Protein AF-0000000083132978 (afdb_homodimer)

Sequence (318 aa):
MGVKGSGRKRKPTRLKKITGNAGKRKLNHYEPELIEGRAACPHYFKGEAAKAFRFAVDCLENMQIKTAAFQLMLESFAFSYGEWRALSELVDQHGRTFETITQAGDTMYRSRPEVAQRNEAWKQVKASLSELGLTPTAISRLNAQVSNTIESEIDQILDMGVKGSGRKRKPTRLKKITGNAGKRKLNHYEPELIEGRAACPHYFKGEAAKAFRFAVDCLENMQIKTAAFQLMLESFAFSYGEWRALSELVDQHGRTFETITQAGDTMYRSRPEVAQRNEAWKQVKASLSELGLTPTAISRLNAQVSNTIESEIDQILD

Radius of gyration: 30.89 Å; Cα contacts (8 Å, |Δi|>4): 340; chains: 2; bounding box: 57×90×100 Å

Structure (mmCIF, N/CA/C/O backbone):
data_AF-0000000083132978-model_v1
#
loop_
_entity.id
_entity.type
_entity.pdbx_description
1 polymer 'Phage terminase, small subunit, P27 family'
#
loop_
_atom_site.group_PDB
_atom_site.id
_atom_site.type_symbol
_atom_site.label_atom_id
_atom_site.label_alt_id
_atom_site.label_comp_id
_atom_site.label_asym_id
_atom_site.label_entity_id
_atom_site.label_seq_id
_atom_site.pdbx_PDB_ins_code
_atom_site.Cartn_x
_atom_site.Cartn_y
_atom_site.Cartn_z
_atom_site.occupancy
_atom_site.B_iso_or_equiv
_atom_site.auth_seq_id
_atom_site.auth_comp_id
_atom_site.auth_asym_id
_atom_site.auth_atom_id
_atom_site.pdbx_PDB_model_num
ATOM 1 N N . MET A 1 1 ? -12.595 38.737 84.016 1 23.21 1 MET A N 1
ATOM 2 C CA . MET A 1 1 ? -13.192 39.053 82.721 1 23.21 1 MET A CA 1
ATOM 3 C C . MET A 1 1 ? -12.294 38.587 81.58 1 23.21 1 MET A C 1
ATOM 5 O O . MET A 1 1 ? -11.176 38.126 81.813 1 23.21 1 MET A O 1
ATOM 9 N N . GLY A 1 2 ? -11.831 39.519 80.618 1 27.72 2 GLY A N 1
ATOM 10 C CA . GLY A 1 2 ? -11.903 39.826 79.198 1 27.72 2 GLY A CA 1
ATOM 11 C C . GLY A 1 2 ? -10.643 39.45 78.441 1 27.72 2 GLY A C 1
ATOM 12 O O . GLY A 1 2 ? -9.613 40.114 78.574 1 27.72 2 GLY A O 1
ATOM 13 N N . VAL A 1 3 ? -10.201 38.186 78.361 1 40.91 3 VAL A N 1
ATOM 14 C CA . VAL A 1 3 ? -8.972 37.788 77.681 1 40.91 3 VAL A CA 1
ATOM 15 C C . VAL A 1 3 ? -9.01 38.257 76.229 1 40.91 3 VAL A C 1
ATOM 17 O O . VAL A 1 3 ? -9.907 37.88 75.471 1 40.91 3 VAL A O 1
ATOM 20 N N . LYS A 1 4 ? -8.625 39.57 75.916 1 32.84 4 LYS A N 1
ATOM 21 C CA . LYS A 1 4 ? -8.68 40.341 74.677 1 32.84 4 LYS A CA 1
ATOM 22 C C . LYS A 1 4 ? -7.88 39.66 73.57 1 32.84 4 LYS A C 1
ATOM 24 O O . LYS A 1 4 ? -6.648 39.629 73.617 1 32.84 4 LYS A O 1
ATOM 29 N N . GLY A 1 5 ? -8.116 38.356 73.237 1 31.87 5 GLY A N 1
ATOM 30 C CA . GLY A 1 5 ? -7.368 37.641 72.216 1 31.87 5 GLY A CA 1
ATOM 31 C C . GLY A 1 5 ? -7.348 38.357 70.879 1 31.87 5 GLY A C 1
ATOM 32 O O . GLY A 1 5 ? -8.393 38.536 70.249 1 31.87 5 GLY A O 1
ATOM 33 N N . SER A 1 6 ? -6.639 39.482 70.747 1 29.79 6 SER A N 1
ATOM 34 C CA . SER A 1 6 ? -6.714 40.369 69.59 1 29.79 6 SER A CA 1
ATOM 35 C C . SER A 1 6 ? -6.54 39.595 68.288 1 29.79 6 SER A C 1
ATOM 37 O O . SER A 1 6 ? -5.985 38.494 68.284 1 29.79 6 SER A O 1
ATOM 39 N N . GLY A 1 7 ? -7.42 39.941 67.228 1 28.52 7 GLY A N 1
ATOM 40 C CA . GLY A 1 7 ? -7.948 39.814 65.879 1 28.52 7 GLY A CA 1
ATOM 41 C C . GLY A 1 7 ? -6.887 39.965 64.806 1 28.52 7 GLY A C 1
ATOM 42 O O . GLY A 1 7 ? -5.978 40.788 64.935 1 28.52 7 GLY A O 1
ATOM 43 N N . ARG A 1 8 ? -6.471 38.855 64.022 1 37.08 8 ARG A N 1
ATOM 44 C CA . ARG A 1 8 ? -5.523 38.566 62.951 1 37.08 8 ARG A CA 1
ATOM 45 C C . ARG A 1 8 ? -5.72 39.515 61.774 1 37.08 8 ARG A C 1
ATOM 47 O O . ARG A 1 8 ? -6.743 39.459 61.088 1 37.08 8 ARG A O 1
ATOM 54 N N . LYS A 1 9 ? -5.416 40.823 61.824 1 35.88 9 LYS A N 1
ATOM 55 C CA . LYS A 1 9 ? -5.74 41.817 60.804 1 35.88 9 LYS A CA 1
ATOM 56 C C . LYS A 1 9 ? -5.203 41.399 59.439 1 35.88 9 LYS A C 1
ATOM 58 O O . LYS A 1 9 ? -4.259 40.612 59.351 1 35.88 9 LYS A O 1
ATOM 63 N N . ARG A 1 10 ? -5.839 42.023 58.28 1 34.59 10 ARG A N 1
ATOM 64 C CA . ARG A 1 10 ? -6.048 42.039 56.836 1 34.59 10 ARG A CA 1
ATOM 65 C C . ARG A 1 10 ? -4.764 42.408 56.101 1 34.59 10 ARG A C 1
ATOM 67 O O . ARG A 1 10 ? -4.144 43.431 56.399 1 34.59 10 ARG A O 1
ATOM 74 N N . LYS A 1 11 ? -4.037 41.411 55.495 1 35.55 11 LYS A N 1
ATOM 75 C CA . LYS A 1 11 ? -2.785 41.507 54.75 1 35.55 11 LYS A CA 1
ATOM 76 C C . LYS A 1 11 ? -2.909 42.491 53.59 1 35.55 11 LYS A C 1
ATOM 78 O O . LYS A 1 11 ? -3.831 42.388 52.778 1 35.55 11 LYS A O 1
ATOM 83 N N . PRO A 1 12 ? -2.499 43.791 53.636 1 32.52 12 PRO A N 1
ATOM 84 C CA . PRO A 1 12 ? -2.701 44.802 52.595 1 32.52 12 PRO A CA 1
ATOM 85 C C . PRO A 1 12 ? -2.159 44.364 51.236 1 32.52 12 PRO A C 1
ATOM 87 O O . PRO A 1 12 ? -1.164 43.638 51.168 1 32.52 12 PRO A O 1
ATOM 90 N N . THR A 1 13 ? -3.004 44.271 50.103 1 30.8 13 THR A N 1
ATOM 91 C CA . THR A 1 13 ? -3.056 43.962 48.678 1 30.8 13 THR A CA 1
ATOM 92 C C . THR A 1 13 ? -2.048 44.807 47.905 1 30.8 13 THR A C 1
ATOM 94 O O . THR A 1 13 ? -2.038 44.798 46.673 1 30.8 13 THR A O 1
ATOM 97 N N . ARG A 1 14 ? -1.39 45.68 48.5 1 30.62 14 ARG A N 1
ATOM 98 C CA . ARG A 1 14 ? -0.835 46.743 47.668 1 30.62 14 ARG A CA 1
ATOM 99 C C . ARG A 1 14 ? 0.131 46.18 46.632 1 30.62 14 ARG A C 1
ATOM 101 O O . ARG A 1 14 ? 0.13 46.61 45.476 1 30.62 14 ARG A O 1
ATOM 108 N N . LEU A 1 15 ? 1.284 45.697 47.069 1 29.85 15 LEU A N 1
ATOM 109 C CA . LEU A 1 15 ? 2.488 45.954 46.286 1 29.85 15 LEU A CA 1
ATOM 110 C C . LEU A 1 15 ? 2.6 44.973 45.124 1 29.85 15 LEU A C 1
ATOM 112 O O . LEU A 1 15 ? 3.699 44.718 44.626 1 29.85 15 LEU A O 1
ATOM 116 N N . LYS A 1 16 ? 1.497 44.457 44.525 1 30.36 16 LYS A N 1
ATOM 117 C CA . LYS A 1 16 ? 1.66 43.421 43.51 1 30.36 16 LYS A CA 1
ATOM 118 C C . LYS A 1 16 ? 2.397 43.96 42.287 1 30.36 16 LYS A C 1
ATOM 120 O O . LYS A 1 16 ? 2.386 43.335 41.225 1 30.36 16 LYS A O 1
ATOM 125 N N . LYS A 1 17 ? 2.821 45.207 42.247 1 32.12 17 LYS A N 1
ATOM 126 C CA . LYS A 1 17 ? 3.254 45.744 40.96 1 32.12 17 LYS A CA 1
ATOM 127 C C . LYS A 1 17 ? 4.359 44.887 40.351 1 32.12 17 LYS A C 1
ATOM 129 O O . LYS A 1 17 ? 4.438 44.743 39.129 1 32.12 17 LYS A O 1
ATOM 134 N N . ILE A 1 18 ? 5.447 44.764 41.077 1 29.04 18 ILE A N 1
ATOM 135 C CA . ILE A 1 18 ? 6.755 44.661 40.44 1 29.04 18 ILE A CA 1
ATOM 136 C C . ILE A 1 18 ? 6.87 43.324 39.711 1 29.04 18 ILE A C 1
ATOM 138 O O . ILE A 1 18 ? 7.887 43.044 39.072 1 29.04 18 ILE A O 1
ATOM 142 N N . THR A 1 19 ? 6.245 42.308 40.176 1 30.6 19 THR A N 1
ATOM 143 C CA . THR A 1 19 ? 6.907 41.097 39.705 1 30.6 19 THR A CA 1
ATOM 144 C C . THR A 1 19 ? 6.771 40.961 38.191 1 30.6 19 THR A C 1
ATOM 146 O O . THR A 1 19 ? 5.66 40.837 37.67 1 30.6 19 THR A O 1
ATOM 149 N N . GLY A 1 20 ? 7.49 41.774 37.389 1 29.26 20 GLY A N 1
ATOM 150 C CA . GLY A 1 20 ? 7.793 41.616 35.975 1 29.26 20 GLY A CA 1
ATOM 151 C C . GLY A 1 20 ? 8.018 40.172 35.57 1 29.26 20 GLY A C 1
ATOM 152 O O . GLY A 1 20 ? 8.805 39.461 36.199 1 29.26 20 GLY A O 1
ATOM 153 N N . ASN A 1 21 ? 7.003 39.411 35.467 1 31.39 21 ASN A N 1
ATOM 154 C CA . ASN A 1 21 ? 7.126 38.038 34.988 1 31.39 21 ASN A CA 1
ATOM 155 C C . ASN A 1 21 ? 8.199 37.916 33.909 1 31.39 21 ASN A C 1
ATOM 157 O O . ASN A 1 21 ? 8.137 38.6 32.886 1 31.39 21 ASN A O 1
ATOM 161 N N . ALA A 1 22 ? 9.432 37.676 34.183 1 31.48 22 ALA A N 1
ATOM 162 C CA . ALA A 1 22 ? 10.721 37.415 33.547 1 31.48 22 ALA A CA 1
ATOM 163 C C . ALA A 1 22 ? 10.555 36.52 32.322 1 31.48 22 ALA A C 1
ATOM 165 O O . ALA A 1 22 ? 11.219 36.724 31.302 1 31.48 22 ALA A O 1
ATOM 166 N N . GLY A 1 23 ? 10.133 35.259 32.557 1 32 23 GLY A N 1
ATOM 167 C CA . GLY A 1 23 ? 10.765 34.282 31.685 1 32 23 GLY A CA 1
ATOM 168 C C . GLY A 1 23 ? 10.395 34.458 30.225 1 32 23 GLY A C 1
ATOM 169 O O . GLY A 1 23 ? 9.234 34.286 29.848 1 32 23 GLY A O 1
ATOM 170 N N . LYS A 1 24 ? 10.711 35.446 29.481 1 33.8 24 LYS A N 1
ATOM 171 C CA . LYS A 1 24 ? 10.82 35.488 28.026 1 33.8 24 LYS A CA 1
ATOM 172 C C . LYS A 1 24 ? 11.281 34.143 27.47 1 33.8 24 LYS A C 1
ATOM 174 O O . LYS A 1 24 ? 12.475 33.934 27.247 1 33.8 24 LYS A O 1
ATOM 179 N N . ARG A 1 25 ? 11.032 33.012 28.046 1 36.88 25 ARG A N 1
ATOM 180 C CA . ARG A 1 25 ? 11.428 31.872 27.226 1 36.88 25 ARG A CA 1
ATOM 181 C C . ARG A 1 25 ? 11.006 32.069 25.774 1 36.88 25 ARG A C 1
ATOM 183 O O . ARG A 1 25 ? 9.841 32.363 25.495 1 36.88 25 ARG A O 1
ATOM 190 N N . LYS A 1 26 ? 11.905 32.539 25.002 1 34.99 26 LYS A N 1
ATOM 191 C CA . LYS A 1 26 ? 11.8 32.457 23.548 1 34.99 26 LYS A CA 1
ATOM 192 C C . LYS A 1 26 ? 11.058 31.193 23.121 1 34.99 26 LYS A C 1
ATOM 194 O O . LYS A 1 26 ? 11.333 30.104 23.63 1 34.99 26 LYS A O 1
ATOM 199 N N . LEU A 1 27 ? 9.8 31.177 22.912 1 35.92 27 LEU A N 1
ATOM 200 C CA . LEU A 1 27 ? 9.226 30.098 22.116 1 35.92 27 LEU A CA 1
ATOM 201 C C . LEU A 1 27 ? 10.289 29.447 21.237 1 35.92 27 LEU A C 1
ATOM 203 O O . LEU A 1 27 ? 11.13 30.138 20.657 1 35.92 27 LEU A O 1
ATOM 207 N N . ASN A 1 28 ? 11.122 28.48 21.776 1 35.2 28 ASN A N 1
ATOM 208 C CA . ASN A 1 28 ? 11.974 27.675 20.908 1 35.2 28 ASN A CA 1
ATOM 209 C C . ASN A 1 28 ? 11.437 27.63 19.48 1 35.2 28 ASN A C 1
ATOM 211 O O . ASN A 1 28 ? 10.481 26.907 19.195 1 35.2 28 ASN A O 1
ATOM 215 N N . HIS A 1 29 ? 11.117 28.663 18.892 1 39.39 29 HIS A N 1
ATOM 216 C CA . HIS A 1 29 ? 10.955 28.674 17.442 1 39.39 29 HIS A CA 1
ATOM 217 C C . HIS A 1 29 ? 11.952 27.737 16.769 1 39.39 29 HIS A C 1
ATOM 219 O O . HIS A 1 29 ? 12.378 27.986 15.639 1 39.39 29 HIS A O 1
ATOM 225 N N . TYR A 1 30 ? 12.754 27.063 17.44 1 38.27 30 TYR A N 1
ATOM 226 C CA . TYR A 1 30 ? 13.649 26.165 16.718 1 38.27 30 TYR A CA 1
ATOM 227 C C . TYR A 1 30 ? 12.86 25.194 15.847 1 38.27 30 TYR A C 1
ATOM 229 O O . TYR A 1 30 ? 12.597 24.06 16.253 1 38.27 30 TYR A O 1
ATOM 237 N N . GLU A 1 31 ? 11.68 25.506 15.376 1 47.61 31 GLU A N 1
ATOM 238 C CA . GLU A 1 31 ? 11.274 24.64 14.274 1 47.61 31 GLU A CA 1
ATOM 239 C C . GLU A 1 31 ? 12.425 24.41 13.299 1 47.61 31 GLU A C 1
ATOM 241 O O . GLU A 1 31 ? 13.086 25.361 12.875 1 47.61 31 GLU A O 1
ATOM 246 N N . PRO A 1 32 ? 13.264 23.382 13.424 1 51.01 32 PRO A N 1
ATOM 247 C CA . PRO A 1 32 ? 14.318 23.223 12.419 1 51.01 32 PRO A CA 1
ATOM 248 C C . PRO A 1 32 ? 13.962 23.871 11.083 1 51.01 32 PRO A C 1
ATOM 250 O O . PRO A 1 32 ? 12.823 23.758 10.621 1 51.01 32 PRO A O 1
ATOM 253 N N . GLU A 1 33 ? 14.416 25.107 10.877 1 60.8 33 GLU A N 1
ATOM 254 C CA . GLU A 1 33 ? 14.228 25.74 9.575 1 60.8 33 GLU A CA 1
ATOM 255 C C . GLU A 1 33 ? 14.609 24.794 8.44 1 60.8 33 GLU A C 1
ATOM 257 O O . GLU A 1 33 ? 15.758 24.358 8.347 1 60.8 33 GLU A O 1
ATOM 262 N N . LEU A 1 34 ? 13.58 24.125 7.914 1 65.91 34 LEU A N 1
ATOM 263 C CA . LEU A 1 34 ? 13.827 23.262 6.764 1 65.91 34 LEU A CA 1
ATOM 264 C C . LEU A 1 34 ? 14.424 24.056 5.607 1 65.91 34 LEU A C 1
ATOM 266 O O . LEU A 1 34 ? 14.211 25.267 5.504 1 65.91 34 LEU A O 1
ATOM 270 N N . ILE A 1 35 ? 15.56 23.512 5.012 1 73.41 35 ILE A N 1
ATOM 271 C CA . ILE A 1 35 ? 16.098 24.09 3.786 1 73.41 35 ILE A CA 1
ATOM 272 C C . ILE A 1 35 ? 14.953 24.507 2.866 1 73.41 35 ILE A C 1
ATOM 274 O O . ILE A 1 35 ? 13.97 23.777 2.719 1 73.41 35 ILE A O 1
ATOM 278 N N . GLU A 1 36 ? 15.041 25.784 2.553 1 80.46 36 GLU A N 1
ATOM 279 C CA . GLU A 1 36 ? 14.018 26.293 1.644 1 80.46 36 GLU A CA 1
ATOM 280 C C . GLU A 1 36 ? 14.172 25.694 0.249 1 80.46 36 GLU A C 1
ATOM 282 O O . GLU A 1 36 ? 15.28 25.344 -0.163 1 80.46 36 GLU A O 1
ATOM 287 N N . GLY A 1 37 ? 13.074 25.417 -0.363 1 87.57 37 GLY A N 1
ATOM 288 C CA . GLY A 1 37 ? 13.134 24.963 -1.743 1 87.57 37 GLY A CA 1
ATOM 289 C C . GLY A 1 37 ? 12.233 23.774 -2.02 1 87.57 37 GLY A C 1
ATOM 290 O O . GLY A 1 37 ? 11.452 23.366 -1.158 1 87.57 37 GLY A O 1
ATOM 291 N N . ARG A 1 38 ? 12.227 23.476 -3.259 1 93.93 38 ARG A N 1
ATOM 292 C CA . ARG A 1 38 ? 11.442 22.371 -3.799 1 93.93 38 ARG A CA 1
ATOM 293 C C . ARG A 1 38 ? 12.34 21.206 -4.202 1 93.93 38 ARG A C 1
ATOM 295 O O . ARG A 1 38 ? 13.358 21.403 -4.869 1 93.93 38 ARG A O 1
ATOM 302 N N . ALA A 1 39 ? 12.03 20.026 -3.664 1 96.38 39 ALA A N 1
ATOM 303 C CA . ALA A 1 39 ? 12.775 18.833 -4.057 1 96.38 39 ALA A CA 1
ATOM 304 C C . ALA A 1 39 ? 12.755 18.649 -5.572 1 96.38 39 ALA A C 1
ATOM 306 O O . ALA A 1 39 ? 11.732 18.882 -6.219 1 96.38 39 ALA A O 1
ATOM 307 N N . ALA A 1 40 ? 13.912 18.298 -6.115 1 96.44 40 ALA A N 1
ATOM 308 C CA . ALA A 1 40 ? 14.033 18.121 -7.559 1 96.44 40 ALA A CA 1
ATOM 309 C C . ALA A 1 40 ? 14.094 16.641 -7.927 1 96.44 40 ALA A C 1
ATOM 311 O O . ALA A 1 40 ? 14.85 15.876 -7.324 1 96.44 40 ALA A O 1
ATOM 312 N N . CYS A 1 41 ? 13.302 16.311 -8.865 1 97.48 41 CYS A N 1
ATOM 313 C CA . CYS A 1 41 ? 13.325 14.928 -9.326 1 97.48 41 CYS A CA 1
ATOM 314 C C . CYS A 1 41 ? 14.665 14.588 -9.967 1 97.48 41 CYS A C 1
ATOM 316 O O . CYS A 1 41 ? 15.103 15.268 -10.897 1 97.48 41 CYS A O 1
ATOM 318 N N . PRO A 1 42 ? 15.284 13.551 -9.487 1 96.8 42 PRO A N 1
ATOM 319 C CA . PRO A 1 42 ? 16.56 13.165 -10.095 1 96.8 42 PRO A CA 1
ATOM 320 C C . PRO A 1 42 ? 16.428 12.827 -11.578 1 96.8 42 PRO A C 1
ATOM 322 O O . PRO A 1 42 ? 15.421 12.25 -11.997 1 96.8 42 PRO A O 1
ATOM 325 N N . HIS A 1 43 ? 17.435 13.06 -12.309 1 96.27 43 HIS A N 1
ATOM 326 C CA . HIS A 1 43 ? 17.406 12.896 -13.758 1 96.27 43 HIS A CA 1
ATOM 327 C C . HIS A 1 43 ? 17.376 11.421 -14.145 1 96.27 43 HIS A C 1
ATOM 329 O O . HIS A 1 43 ? 16.938 11.073 -15.244 1 96.27 43 HIS A O 1
ATOM 335 N N . TYR A 1 44 ? 17.818 10.536 -13.295 1 96.14 44 TYR A N 1
ATOM 336 C CA . TYR A 1 44 ? 17.885 9.118 -13.632 1 96.14 44 TYR A CA 1
ATOM 337 C C . TYR A 1 44 ? 16.555 8.428 -13.352 1 96.14 44 TYR A C 1
ATOM 339 O O . TYR A 1 44 ? 16.363 7.267 -13.718 1 96.14 44 TYR A O 1
ATOM 347 N N . PHE A 1 45 ? 15.673 9.157 -12.589 1 96.77 45 PHE A N 1
ATOM 348 C CA . PHE A 1 45 ? 14.327 8.617 -12.44 1 96.77 45 PHE A CA 1
ATOM 349 C C . PHE A 1 45 ? 13.563 8.693 -13.756 1 96.77 45 PHE A C 1
ATOM 351 O O . PHE A 1 45 ? 13.601 9.716 -14.444 1 96.77 45 PHE A O 1
ATOM 358 N N . LYS A 1 46 ? 12.962 7.561 -14.112 1 94.29 46 LYS A N 1
ATOM 359 C CA . LYS A 1 46 ? 12.118 7.5 -15.301 1 94.29 46 LYS A CA 1
ATOM 360 C C . LYS A 1 46 ? 10.812 6.765 -15.012 1 94.29 46 LYS A C 1
ATOM 362 O O . LYS A 1 46 ? 10.681 6.107 -13.977 1 94.29 46 LYS A O 1
ATOM 367 N N . GLY A 1 47 ? 9.846 7.025 -15.864 1 96.2 47 GLY A N 1
ATOM 368 C CA . GLY A 1 47 ? 8.603 6.274 -15.791 1 96.2 47 GLY A CA 1
ATOM 369 C C . GLY A 1 47 ? 7.852 6.49 -14.49 1 96.2 47 GLY A C 1
ATOM 370 O O . GLY A 1 47 ? 7.608 7.63 -14.089 1 96.2 47 GLY A O 1
ATOM 371 N N . GLU A 1 48 ? 7.578 5.404 -13.834 1 96.8 48 GLU A N 1
ATOM 372 C CA . GLU A 1 48 ? 6.693 5.431 -12.673 1 96.8 48 GLU A CA 1
ATOM 373 C C . GLU A 1 48 ? 7.368 6.103 -11.481 1 96.8 48 GLU A C 1
ATOM 375 O O . GLU A 1 48 ? 6.71 6.782 -10.69 1 96.8 48 GLU A O 1
ATOM 380 N N . ALA A 1 49 ? 8.686 5.903 -11.344 1 98.05 49 ALA A N 1
ATOM 381 C CA . ALA A 1 49 ? 9.423 6.52 -10.245 1 98.05 49 ALA A CA 1
ATOM 382 C C . ALA A 1 49 ? 9.384 8.042 -10.345 1 98.05 49 ALA A C 1
ATOM 384 O O . ALA A 1 49 ? 9.134 8.73 -9.353 1 98.05 49 ALA A O 1
ATOM 385 N N . ALA A 1 50 ? 9.577 8.583 -11.532 1 98.42 50 ALA A N 1
ATOM 386 C CA . ALA A 1 50 ? 9.56 10.027 -11.75 1 98.42 50 ALA A CA 1
ATOM 387 C C . ALA A 1 50 ? 8.169 10.603 -11.501 1 98.42 50 ALA A C 1
ATOM 389 O O . ALA A 1 50 ? 8.029 11.65 -10.864 1 98.42 50 ALA A O 1
ATOM 390 N N . LYS A 1 51 ? 7.161 9.91 -12 1 97.7 51 LYS A N 1
ATOM 391 C CA . LYS A 1 51 ? 5.783 10.354 -11.813 1 97.7 51 LYS A CA 1
ATOM 392 C C . LYS A 1 51 ? 5.414 10.392 -10.333 1 97.7 51 LYS A C 1
ATOM 394 O O . LYS A 1 51 ? 4.802 11.354 -9.864 1 97.7 51 LYS A O 1
ATOM 399 N N . ALA A 1 52 ? 5.851 9.342 -9.605 1 97.8 52 ALA A N 1
ATOM 400 C CA . ALA A 1 52 ? 5.549 9.262 -8.178 1 97.8 52 ALA A CA 1
ATOM 401 C C . ALA A 1 52 ? 6.255 10.371 -7.405 1 97.8 52 ALA A C 1
ATOM 403 O O . ALA A 1 52 ? 5.672 10.976 -6.502 1 97.8 52 ALA A O 1
ATOM 404 N N . PHE A 1 53 ? 7.48 10.647 -7.799 1 98.31 53 PHE A N 1
ATOM 405 C CA . PHE A 1 53 ? 8.255 11.696 -7.146 1 98.31 53 PHE A CA 1
ATOM 406 C C . PHE A 1 53 ? 7.577 13.051 -7.308 1 98.31 53 PHE A C 1
ATOM 408 O O . PHE A 1 53 ? 7.334 13.751 -6.322 1 98.31 53 PHE A O 1
ATOM 415 N N . ARG A 1 54 ? 7.24 13.365 -8.482 1 97.69 54 ARG A N 1
ATOM 416 C CA . ARG A 1 54 ? 6.636 14.659 -8.783 1 97.69 54 ARG A CA 1
ATOM 417 C C . ARG A 1 54 ? 5.266 14.79 -8.126 1 97.69 54 ARG A C 1
ATOM 419 O O . ARG A 1 54 ? 4.908 15.863 -7.635 1 97.69 54 ARG A O 1
ATOM 426 N N . PHE A 1 55 ? 4.58 13.708 -8.165 1 96.51 55 PHE A N 1
ATOM 427 C CA . PHE A 1 55 ? 3.269 13.695 -7.526 1 96.51 55 PHE A CA 1
ATOM 428 C C . PHE A 1 55 ? 3.389 14.003 -6.038 1 96.51 55 PHE A C 1
ATOM 430 O O . PHE A 1 55 ? 2.671 14.858 -5.516 1 96.51 55 PHE A O 1
ATOM 437 N N . ALA A 1 56 ? 4.3 13.317 -5.357 1 96.76 56 ALA A N 1
ATOM 438 C CA . ALA A 1 56 ? 4.483 13.499 -3.919 1 96.76 56 ALA A CA 1
ATOM 439 C C . ALA A 1 56 ? 4.932 14.922 -3.599 1 96.76 56 ALA A C 1
ATOM 441 O O . ALA A 1 56 ? 4.439 15.536 -2.65 1 96.76 56 ALA A O 1
ATOM 442 N N . VAL A 1 57 ? 5.833 15.42 -4.413 1 96.55 57 VAL A N 1
ATOM 443 C CA . VAL A 1 57 ? 6.326 16.779 -4.212 1 96.55 57 VAL A CA 1
ATOM 444 C C . VAL A 1 57 ? 5.177 17.773 -4.365 1 96.55 57 VAL A C 1
ATOM 446 O O . VAL A 1 57 ? 5.017 18.677 -3.541 1 96.55 57 VAL A O 1
ATOM 449 N N . ASP A 1 58 ? 4.375 17.57 -5.4 1 94.84 58 ASP A N 1
ATOM 450 C CA . ASP A 1 58 ? 3.242 18.459 -5.64 1 94.84 58 ASP A CA 1
ATOM 451 C C . ASP A 1 58 ? 2.25 18.412 -4.48 1 94.84 58 ASP A C 1
ATOM 453 O O . ASP A 1 58 ? 1.725 19.447 -4.063 1 94.84 58 ASP A O 1
ATOM 457 N N . CYS A 1 59 ? 1.976 17.297 -4 1 92.85 59 CYS A N 1
ATOM 458 C CA . CYS A 1 59 ? 1.059 17.141 -2.877 1 92.85 59 CYS A CA 1
ATOM 459 C C . CYS A 1 59 ? 1.573 17.879 -1.647 1 92.85 59 CYS A C 1
ATOM 461 O O . CYS A 1 59 ? 0.833 18.639 -1.019 1 92.85 59 CYS A O 1
ATOM 463 N N . LEU A 1 60 ? 2.838 17.7 -1.35 1 91.43 60 LEU A N 1
ATOM 464 C CA . LEU A 1 60 ? 3.423 18.298 -0.155 1 91.43 60 LEU A CA 1
ATOM 465 C C . LEU A 1 60 ? 3.5 19.815 -0.288 1 91.43 60 LEU A C 1
ATOM 467 O O . LEU A 1 60 ? 3.223 20.541 0.669 1 91.43 60 LEU A O 1
ATOM 471 N N . GLU A 1 61 ? 3.843 20.202 -1.513 1 90.46 61 GLU A N 1
ATOM 472 C CA . GLU A 1 61 ? 3.916 21.642 -1.737 1 90.46 61 GLU A CA 1
ATOM 473 C C . GLU A 1 61 ? 2.541 22.292 -1.606 1 90.46 61 GLU A C 1
ATOM 475 O O . GLU A 1 61 ? 2.429 23.434 -1.156 1 90.46 61 GLU A O 1
ATOM 480 N N . ASN A 1 62 ? 1.542 21.596 -1.984 1 87.28 62 ASN A N 1
ATOM 481 C CA . ASN A 1 62 ? 0.176 22.085 -1.833 1 87.28 62 ASN A CA 1
ATOM 482 C C . ASN A 1 62 ? -0.212 22.218 -0.363 1 87.28 62 ASN A C 1
ATOM 484 O O . ASN A 1 62 ? -1.046 23.054 -0.01 1 87.28 62 ASN A O 1
ATOM 488 N N . MET A 1 63 ? 0.446 21.503 0.496 1 83.86 63 MET A N 1
ATOM 489 C CA . MET A 1 63 ? 0.244 21.579 1.94 1 83.86 63 MET A CA 1
ATOM 490 C C . MET A 1 63 ? 1.194 22.592 2.57 1 83.86 63 MET A C 1
ATOM 492 O O . MET A 1 63 ? 1.287 22.683 3.795 1 83.86 63 MET A O 1
ATOM 496 N N . GLN A 1 64 ? 1.986 23.239 1.694 1 83.91 64 GLN A N 1
ATOM 497 C CA . GLN A 1 64 ? 2.922 24.278 2.11 1 83.91 64 GLN A CA 1
ATOM 498 C C . GLN A 1 64 ? 4.093 23.684 2.889 1 83.91 64 GLN A C 1
ATOM 500 O O . GLN A 1 64 ? 4.596 24.302 3.83 1 83.91 64 GLN A O 1
ATOM 505 N N . ILE A 1 65 ? 4.355 22.517 2.523 1 84.09 65 ILE A N 1
ATOM 506 C CA . ILE A 1 65 ? 5.521 21.86 3.104 1 84.09 65 ILE A CA 1
ATOM 507 C C . ILE A 1 65 ? 6.729 22.05 2.19 1 84.09 65 ILE A C 1
ATOM 509 O O . ILE A 1 65 ? 6.651 21.794 0.987 1 84.09 65 ILE A O 1
ATOM 513 N N . LYS A 1 66 ? 7.787 22.563 2.771 1 86.27 66 LYS A N 1
ATOM 514 C CA . LYS A 1 66 ? 9.039 22.694 2.031 1 86.27 66 LYS A CA 1
ATOM 515 C C . LYS A 1 66 ? 9.695 21.333 1.815 1 86.27 66 LYS A C 1
ATOM 517 O O . LYS A 1 66 ? 10.17 20.709 2.766 1 86.27 66 LYS A O 1
ATOM 522 N N . THR A 1 67 ? 9.839 20.927 0.574 1 93.06 67 THR A N 1
ATOM 523 C CA . THR A 1 67 ? 10.156 19.536 0.273 1 93.06 67 THR A CA 1
ATOM 524 C C . THR A 1 67 ? 11.659 19.352 0.085 1 93.06 67 THR A C 1
ATOM 526 O O . THR A 1 67 ? 12.154 18.223 0.056 1 93.06 67 THR A O 1
ATOM 529 N N . ALA A 1 68 ? 12.419 20.509 -0.062 1 93.72 68 ALA A N 1
ATOM 530 C CA . ALA A 1 68 ? 13.853 20.382 -0.308 1 93.72 68 ALA A CA 1
ATOM 531 C C . ALA A 1 68 ? 14.528 19.565 0.789 1 93.72 68 ALA A C 1
ATOM 533 O O . ALA A 1 68 ? 15.439 18.78 0.516 1 93.72 68 ALA A O 1
ATOM 534 N N . ALA A 1 69 ? 14.108 19.692 1.999 1 91.25 69 ALA A N 1
ATOM 535 C CA . ALA A 1 69 ? 14.698 19 3.142 1 91.25 69 ALA A CA 1
ATOM 536 C C . ALA A 1 69 ? 14.391 17.505 3.096 1 91.25 69 ALA A C 1
ATOM 538 O O . ALA A 1 69 ? 15.052 16.709 3.768 1 91.25 69 ALA A O 1
ATOM 539 N N . PHE A 1 70 ? 13.46 17.097 2.252 1 93.66 70 PHE A N 1
ATOM 540 C CA . PHE A 1 70 ? 13.012 15.709 2.227 1 93.66 70 PHE A CA 1
ATOM 541 C C . PHE A 1 70 ? 13.418 15.033 0.922 1 93.66 70 PHE A C 1
ATOM 543 O O . PHE A 1 70 ? 12.842 14.012 0.541 1 93.66 70 PHE A O 1
ATOM 550 N N . GLN A 1 71 ? 14.377 15.646 0.316 1 96.89 71 GLN A N 1
ATOM 551 C CA . GLN A 1 71 ? 14.85 15.159 -0.975 1 96.89 71 GLN A CA 1
ATOM 552 C C . GLN A 1 71 ? 15.12 13.658 -0.931 1 96.89 71 GLN A C 1
ATOM 554 O O . GLN A 1 71 ? 14.642 12.91 -1.786 1 96.89 71 GLN A O 1
ATOM 559 N N . LEU A 1 72 ? 15.822 13.217 0.097 1 96.94 72 LEU A N 1
ATOM 560 C CA . LEU A 1 72 ? 16.276 11.832 0.148 1 96.94 72 LEU A CA 1
ATOM 561 C C . LEU A 1 72 ? 15.121 10.893 0.478 1 96.94 72 LEU A C 1
ATOM 563 O O . LEU A 1 72 ? 15.068 9.766 -0.021 1 96.94 72 LEU A O 1
ATOM 567 N N . MET A 1 73 ? 14.223 11.341 1.303 1 97.18 73 MET A N 1
ATOM 568 C CA . MET A 1 73 ? 13.03 10.553 1.603 1 97.18 73 MET A CA 1
ATOM 569 C C . MET A 1 73 ? 12.152 10.403 0.365 1 97.18 73 MET A C 1
ATOM 571 O O . MET A 1 73 ? 11.655 9.312 0.08 1 97.18 73 MET A O 1
ATOM 575 N N . LEU A 1 74 ? 12.013 11.463 -0.356 1 98.09 74 LEU A N 1
ATOM 576 C CA . LEU A 1 74 ? 11.21 11.457 -1.574 1 98.09 74 LEU A CA 1
ATOM 577 C C . LEU A 1 74 ? 11.844 10.566 -2.638 1 98.09 74 LEU A C 1
ATOM 579 O O . LEU A 1 74 ? 11.141 9.841 -3.346 1 98.09 74 LEU A O 1
ATOM 583 N N . GLU A 1 75 ? 13.15 10.595 -2.692 1 98.4 75 GLU A N 1
ATOM 584 C CA . GLU A 1 75 ? 13.853 9.724 -3.629 1 98.4 75 GLU A CA 1
ATOM 585 C C . GLU A 1 75 ? 13.66 8.254 -3.267 1 98.4 75 GLU A C 1
ATOM 587 O O . GLU A 1 75 ? 13.401 7.423 -4.14 1 98.4 75 GLU A O 1
ATOM 592 N N . SER A 1 76 ? 13.818 7.976 -2.023 1 98.19 76 SER A N 1
ATOM 593 C CA . SER A 1 76 ? 13.653 6.604 -1.554 1 98.19 76 SER A CA 1
ATOM 594 C C . SER A 1 76 ? 12.244 6.09 -1.831 1 98.19 76 SER A C 1
ATOM 596 O O . SER A 1 76 ? 12.069 4.96 -2.291 1 98.19 76 SER A O 1
ATOM 598 N N . PHE A 1 77 ? 11.251 6.898 -1.56 1 98.33 77 PHE A N 1
ATOM 599 C CA . PHE A 1 77 ? 9.86 6.569 -1.846 1 98.33 77 PHE A CA 1
ATOM 600 C C . PHE A 1 77 ? 9.669 6.266 -3.327 1 98.33 77 PHE A C 1
ATOM 602 O O . PHE A 1 77 ? 9.13 5.217 -3.687 1 98.33 77 PHE A O 1
ATOM 609 N N . ALA A 1 78 ? 10.087 7.183 -4.132 1 98.66 78 ALA A N 1
ATOM 610 C CA . ALA A 1 78 ? 9.874 7.066 -5.572 1 98.66 78 ALA A CA 1
ATOM 611 C C . ALA A 1 78 ? 10.555 5.819 -6.128 1 98.66 78 ALA A C 1
ATOM 613 O O . ALA A 1 78 ? 10.006 5.14 -6.999 1 98.66 78 ALA A O 1
ATOM 614 N N . PHE A 1 79 ? 11.751 5.572 -5.641 1 98.3 79 PHE A N 1
ATOM 615 C CA . PHE A 1 79 ? 12.461 4.368 -6.056 1 98.3 79 PHE A CA 1
ATOM 616 C C . PHE A 1 79 ? 11.654 3.12 -5.72 1 98.3 79 PHE A C 1
ATOM 618 O O . PHE A 1 79 ? 11.457 2.253 -6.574 1 98.3 79 PHE A O 1
ATOM 625 N N . SER A 1 80 ? 11.149 3.014 -4.505 1 98.5 80 SER A N 1
ATOM 626 C CA . SER A 1 80 ? 10.377 1.858 -4.063 1 98.5 80 SER A CA 1
ATOM 627 C C . SER A 1 80 ? 9.094 1.706 -4.873 1 98.5 80 SER A C 1
ATOM 629 O O . SER A 1 80 ? 8.689 0.589 -5.201 1 98.5 80 SER A O 1
ATOM 631 N N . TYR A 1 81 ? 8.492 2.864 -5.176 1 98.36 81 TYR A N 1
ATOM 632 C CA . TYR A 1 81 ? 7.273 2.818 -5.976 1 98.36 81 TYR A CA 1
ATOM 633 C C . TYR A 1 81 ? 7.559 2.286 -7.375 1 98.36 81 TYR A C 1
ATOM 635 O O . TYR A 1 81 ? 6.81 1.456 -7.895 1 98.36 81 TYR A O 1
ATOM 643 N N . GLY A 1 82 ? 8.624 2.79 -7.949 1 98.03 82 GLY A N 1
ATOM 644 C CA . GLY A 1 82 ? 9.033 2.276 -9.246 1 98.03 82 GLY A CA 1
ATOM 645 C C . GLY A 1 82 ? 9.331 0.788 -9.232 1 98.03 82 GLY A C 1
ATOM 646 O O . GLY A 1 82 ? 8.948 0.064 -10.153 1 98.03 82 GLY A O 1
ATOM 647 N N . GLU A 1 83 ? 10.015 0.392 -8.221 1 98.1 83 GLU A N 1
ATOM 648 C CA . GLU A 1 83 ? 10.333 -1.025 -8.069 1 98.1 83 GLU A CA 1
ATOM 649 C C . GLU A 1 83 ? 9.066 -1.862 -7.922 1 98.1 83 GLU A C 1
ATOM 651 O O . GLU A 1 83 ? 8.945 -2.927 -8.531 1 98.1 83 GLU A O 1
ATOM 656 N N . TRP A 1 84 ? 8.132 -1.421 -7.138 1 98.24 84 TRP A N 1
ATOM 657 C CA . TRP A 1 84 ? 6.87 -2.122 -6.928 1 98.24 84 TRP A CA 1
ATOM 658 C C . TRP A 1 84 ? 6.114 -2.288 -8.241 1 98.24 84 TRP A C 1
ATOM 660 O O . TRP A 1 84 ? 5.603 -3.371 -8.538 1 98.24 84 TRP A O 1
ATOM 670 N N . ARG A 1 85 ? 6.07 -1.238 -8.986 1 97.01 85 ARG A N 1
ATOM 671 C CA . ARG A 1 85 ? 5.376 -1.283 -10.269 1 97.01 85 ARG A CA 1
ATOM 672 C C . ARG A 1 85 ? 6.079 -2.226 -11.239 1 97.01 85 ARG A C 1
ATOM 674 O O . ARG A 1 85 ? 5.427 -2.994 -11.949 1 97.01 85 ARG A O 1
ATOM 681 N N . ALA A 1 86 ? 7.388 -2.187 -11.32 1 97.54 86 ALA A N 1
ATOM 682 C CA . ALA A 1 86 ? 8.156 -3.05 -12.214 1 97.54 86 ALA A CA 1
ATOM 683 C C . ALA A 1 86 ? 7.983 -4.519 -11.84 1 97.54 86 ALA A C 1
ATOM 685 O O . ALA A 1 86 ? 7.767 -5.366 -12.711 1 97.54 86 ALA A O 1
ATOM 686 N N . LEU A 1 87 ? 8.065 -4.775 -10.564 1 97.92 87 LEU A N 1
ATOM 687 C CA . LEU A 1 87 ? 7.913 -6.143 -10.081 1 97.92 87 LEU A CA 1
ATOM 688 C C . LEU A 1 87 ? 6.498 -6.653 -10.327 1 97.92 87 LEU A C 1
ATOM 690 O O . LEU A 1 87 ? 6.301 -7.835 -10.615 1 97.92 87 LEU A O 1
ATOM 694 N N . SER A 1 88 ? 5.542 -5.756 -10.184 1 96.54 88 SER A N 1
ATOM 695 C CA . SER A 1 88 ? 4.159 -6.132 -10.459 1 96.54 88 SER A CA 1
ATOM 696 C C . SER A 1 88 ? 3.973 -6.525 -11.921 1 96.54 88 SER A C 1
ATOM 698 O O . SER A 1 88 ? 3.294 -7.508 -12.223 1 96.54 88 SER A O 1
ATOM 700 N N . GLU A 1 89 ? 4.584 -5.772 -12.755 1 96.04 89 GLU A N 1
ATOM 701 C CA . GLU A 1 89 ? 4.506 -6.09 -14.177 1 96.04 89 GLU A CA 1
ATOM 702 C C . GLU A 1 89 ? 5.165 -7.433 -14.479 1 96.04 89 GLU A C 1
ATOM 704 O O . GLU A 1 89 ? 4.645 -8.222 -15.271 1 96.04 89 GLU A O 1
ATOM 709 N N . LEU A 1 90 ? 6.258 -7.755 -13.872 1 96.89 90 LEU A N 1
ATOM 710 C CA . LEU A 1 90 ? 6.963 -9.016 -14.074 1 96.89 90 LEU A CA 1
ATOM 711 C C . LEU A 1 90 ? 6.11 -10.195 -13.62 1 96.89 90 LEU A C 1
ATOM 713 O O . LEU A 1 90 ? 6.002 -11.199 -14.329 1 96.89 90 LEU A O 1
ATOM 717 N N . VAL A 1 91 ? 5.494 -10.019 -12.495 1 96.53 91 VAL A N 1
ATOM 718 C CA . VAL A 1 91 ? 4.66 -11.084 -11.947 1 96.53 91 VAL A CA 1
ATOM 719 C C . VAL A 1 91 ? 3.433 -11.286 -12.833 1 96.53 91 VAL A C 1
ATOM 721 O O . VAL A 1 91 ? 3.001 -12.42 -13.056 1 96.53 91 VAL A O 1
ATOM 724 N N . ASP A 1 92 ? 2.896 -10.219 -13.36 1 93.78 92 ASP A N 1
ATOM 725 C CA . ASP A 1 92 ? 1.738 -10.304 -14.245 1 93.78 92 ASP A CA 1
ATOM 726 C C . ASP A 1 92 ? 2.099 -10.999 -15.556 1 93.78 92 ASP A C 1
ATOM 728 O O . ASP A 1 92 ? 1.29 -11.745 -16.112 1 93.78 92 ASP A O 1
ATOM 732 N N . GLN A 1 93 ? 3.268 -10.783 -16.018 1 95.53 93 GLN A N 1
ATOM 733 C CA . GLN A 1 93 ? 3.713 -11.312 -17.303 1 95.53 93 GLN A CA 1
ATOM 734 C C . GLN A 1 93 ? 4.107 -12.781 -17.1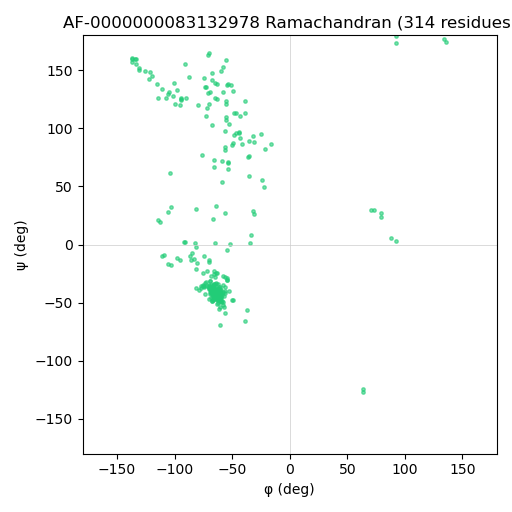87 1 95.53 93 GLN A C 1
ATOM 736 O O . GLN A 1 93 ? 3.796 -13.584 -18.069 1 95.53 93 GLN A O 1
ATOM 741 N N . HIS A 1 94 ? 4.748 -13.163 -16.122 1 95.88 94 HIS A N 1
ATOM 742 C CA . HIS A 1 94 ? 5.377 -14.478 -16.056 1 95.88 94 HIS A CA 1
ATOM 743 C C . HIS A 1 94 ? 4.628 -15.399 -15.099 1 95.88 94 HIS A C 1
ATOM 745 O O . HIS A 1 94 ? 4.933 -16.591 -15.013 1 95.88 94 HIS A O 1
ATOM 751 N N . GLY A 1 95 ? 3.675 -14.79 -14.372 1 94.6 95 GLY A N 1
ATOM 752 C CA . GLY A 1 95 ? 2.962 -15.587 -13.387 1 94.6 95 GLY A CA 1
ATOM 753 C C . GLY A 1 95 ? 3.592 -15.533 -12.007 1 94.6 95 GLY A C 1
ATOM 754 O O . GLY A 1 95 ? 4.691 -15.001 -11.842 1 94.6 95 GLY A O 1
ATOM 755 N N . ARG A 1 96 ? 2.932 -16.12 -11.046 1 96.28 96 ARG A N 1
ATOM 756 C CA . ARG A 1 96 ? 3.351 -16.003 -9.654 1 96.28 96 ARG A CA 1
ATOM 757 C C . ARG A 1 96 ? 4.058 -17.271 -9.186 1 96.28 96 ARG A C 1
ATOM 759 O O . ARG A 1 96 ? 4.721 -17.272 -8.147 1 96.28 96 ARG A O 1
ATOM 766 N N . THR A 1 97 ? 3.847 -18.373 -9.951 1 95.59 97 THR A N 1
ATOM 767 C CA . THR A 1 97 ? 4.395 -19.667 -9.56 1 95.59 97 THR A CA 1
ATOM 768 C C . THR A 1 97 ? 5.068 -20.35 -10.747 1 95.59 97 THR A C 1
ATOM 770 O O . THR A 1 97 ? 4.84 -19.973 -11.898 1 95.59 97 THR A O 1
ATOM 773 N N . PHE A 1 98 ? 5.969 -21.2 -10.422 1 93.87 98 PHE A N 1
ATOM 774 C CA . PHE A 1 98 ? 6.571 -22.031 -11.458 1 93.87 98 PHE A CA 1
ATOM 775 C C . PHE A 1 98 ? 6.705 -23.473 -10.985 1 93.87 98 PHE A C 1
ATOM 777 O O . PHE A 1 98 ? 6.633 -23.748 -9.786 1 93.87 98 PHE A O 1
ATOM 784 N N . GLU A 1 99 ? 6.781 -24.417 -11.989 1 91.65 99 GLU A N 1
ATOM 785 C CA . GLU A 1 99 ? 6.858 -25.847 -11.704 1 91.65 99 GLU A CA 1
ATOM 786 C C . GLU A 1 99 ? 8.299 -26.345 -11.766 1 91.65 99 GLU A C 1
ATOM 788 O O . GLU A 1 99 ? 9.071 -25.92 -12.628 1 91.65 99 GLU A O 1
ATOM 793 N N . THR A 1 100 ? 8.546 -27.082 -10.732 1 89.89 100 THR A N 1
ATOM 794 C CA . THR A 1 100 ? 9.824 -27.784 -10.757 1 89.89 100 THR A CA 1
ATOM 795 C C . THR A 1 100 ? 9.616 -29.291 -10.64 1 89.89 100 THR A C 1
ATOM 797 O O . THR A 1 100 ? 8.628 -29.743 -10.058 1 89.89 100 THR A O 1
ATOM 800 N N . ILE A 1 101 ? 10.485 -30.054 -11.401 1 85.92 101 ILE A N 1
ATOM 801 C CA . ILE A 1 101 ? 10.41 -31.509 -11.332 1 85.92 101 ILE A CA 1
ATOM 802 C C . ILE A 1 101 ? 11.428 -32.032 -10.322 1 85.92 101 ILE A C 1
ATOM 804 O O . ILE A 1 101 ? 12.613 -31.695 -10.393 1 85.92 101 ILE A O 1
ATOM 808 N N . THR A 1 102 ? 10.864 -32.705 -9.35 1 79.32 102 THR A N 1
ATOM 809 C CA . THR A 1 102 ? 11.74 -33.262 -8.326 1 79.32 102 THR A CA 1
ATOM 810 C C . THR A 1 102 ? 12.545 -34.433 -8.882 1 79.32 102 THR A C 1
ATOM 812 O O . THR A 1 102 ? 12.294 -34.891 -9.999 1 79.32 102 THR A O 1
ATOM 815 N N . GLN A 1 103 ? 13.578 -34.765 -8.175 1 77.83 103 GLN A N 1
ATOM 816 C CA . GLN A 1 103 ? 14.39 -35.912 -8.567 1 77.83 103 GLN A CA 1
ATOM 817 C C . GLN A 1 103 ? 13.531 -37.164 -8.725 1 77.83 103 GLN A C 1
ATOM 819 O O . GLN A 1 103 ? 13.825 -38.024 -9.559 1 77.83 103 GLN A O 1
ATOM 824 N N . ALA A 1 104 ? 12.441 -37.301 -8.031 1 76.08 104 ALA A N 1
ATOM 825 C CA . ALA A 1 104 ? 11.551 -38.458 -8.071 1 76.08 104 ALA A CA 1
ATOM 826 C C . ALA A 1 104 ? 10.586 -38.368 -9.25 1 76.08 104 ALA A C 1
ATOM 828 O O . ALA A 1 104 ? 9.798 -39.286 -9.487 1 76.08 104 ALA A O 1
ATOM 829 N N . GLY A 1 105 ? 10.693 -37.336 -10.042 1 77.88 105 GLY A N 1
ATOM 830 C CA . GLY A 1 105 ? 9.862 -37.165 -11.224 1 77.88 105 GLY A CA 1
ATOM 831 C C . GLY A 1 105 ? 8.551 -36.46 -10.934 1 77.88 105 GLY A C 1
ATOM 832 O O . GLY A 1 105 ? 7.693 -36.348 -11.812 1 77.88 105 GLY A O 1
ATOM 833 N N . ASP A 1 106 ? 8.412 -36.008 -9.713 1 81.28 106 ASP A N 1
ATOM 834 C CA . ASP A 1 106 ? 7.159 -35.363 -9.331 1 81.28 106 ASP A CA 1
ATOM 835 C C . ASP A 1 106 ? 7.221 -33.856 -9.572 1 81.28 106 ASP A C 1
ATOM 837 O O . ASP A 1 106 ? 8.305 -33.271 -9.601 1 81.28 106 ASP A O 1
ATOM 841 N N . THR A 1 107 ? 6.05 -33.328 -9.748 1 85.06 107 THR A N 1
ATOM 842 C CA . THR A 1 107 ? 5.945 -31.896 -10.006 1 85.06 107 THR A CA 1
ATOM 843 C C . THR A 1 107 ? 5.794 -31.121 -8.7 1 85.06 107 THR A C 1
ATOM 845 O O . THR A 1 107 ? 4.984 -31.485 -7.846 1 85.06 107 THR A O 1
ATOM 848 N N . MET A 1 108 ? 6.688 -30.145 -8.538 1 89.29 108 MET A N 1
ATOM 849 C CA . MET A 1 108 ? 6.618 -29.251 -7.386 1 89.29 108 MET A CA 1
ATOM 850 C C . MET A 1 108 ? 6.336 -27.818 -7.824 1 89.29 108 MET A C 1
ATOM 852 O O . MET A 1 108 ? 6.863 -27.36 -8.839 1 89.29 108 MET A O 1
ATOM 856 N N . TYR A 1 109 ? 5.445 -27.145 -7.048 1 92.01 109 TYR A N 1
ATOM 857 C CA . TYR A 1 109 ? 5.135 -25.747 -7.324 1 92.01 109 TYR A CA 1
ATOM 858 C C . TYR A 1 109 ? 5.872 -24.824 -6.361 1 92.01 109 TYR A C 1
ATOM 860 O O . TYR A 1 109 ? 5.855 -25.042 -5.147 1 92.01 109 TYR A O 1
ATOM 868 N N . ARG A 1 110 ? 6.547 -23.885 -6.997 1 94.01 110 ARG A N 1
ATOM 869 C CA . ARG A 1 110 ? 7.291 -22.924 -6.189 1 94.01 110 ARG A CA 1
ATOM 870 C C . ARG A 1 110 ? 6.908 -21.493 -6.55 1 94.01 110 ARG A C 1
ATOM 872 O O . ARG A 1 110 ? 6.573 -21.206 -7.701 1 94.01 110 ARG A O 1
ATOM 879 N N . SER A 1 111 ? 6.981 -20.586 -5.531 1 96.87 111 SER A N 1
ATOM 880 C CA . SER A 1 111 ? 6.731 -19.167 -5.76 1 96.87 111 SER A CA 1
ATOM 881 C C . SER A 1 111 ? 7.89 -18.515 -6.507 1 96.87 111 SER A C 1
ATOM 883 O O . SER A 1 111 ? 9.056 -18.756 -6.186 1 96.87 111 SER A O 1
ATOM 885 N N . ARG A 1 112 ? 7.519 -17.71 -7.49 1 96.9 112 ARG A N 1
ATOM 886 C CA . ARG A 1 112 ? 8.571 -16.915 -8.114 1 96.9 112 ARG A CA 1
ATOM 887 C C . ARG A 1 112 ? 9.167 -15.921 -7.124 1 96.9 112 ARG A C 1
ATOM 889 O O . ARG A 1 112 ? 8.442 -15.314 -6.333 1 96.9 112 ARG A O 1
ATOM 896 N N . PRO A 1 113 ? 10.473 -15.75 -7.132 1 97.24 113 PRO A N 1
ATOM 897 C CA . PRO A 1 113 ? 11.107 -14.825 -6.189 1 97.24 113 PRO A CA 1
ATOM 898 C C . PRO A 1 113 ? 10.578 -13.398 -6.317 1 97.24 113 PRO A C 1
ATOM 900 O O . PRO A 1 113 ? 10.584 -12.644 -5.341 1 97.24 113 PRO A O 1
ATOM 903 N N . GLU A 1 114 ? 10.093 -13.024 -7.508 1 97.85 114 GLU A N 1
ATOM 904 C CA . GLU A 1 114 ? 9.593 -11.676 -7.766 1 97.85 114 GLU A CA 1
ATOM 905 C C . GLU A 1 114 ? 8.383 -11.36 -6.892 1 97.85 114 GLU A C 1
ATOM 907 O O . GLU A 1 114 ? 8.11 -10.194 -6.598 1 97.85 114 GLU A O 1
ATOM 912 N N . VAL A 1 115 ? 7.717 -12.43 -6.493 1 98.04 115 VAL A N 1
ATOM 913 C CA . VAL A 1 115 ? 6.536 -12.216 -5.663 1 98.04 115 VAL A CA 1
ATOM 914 C C . VAL A 1 115 ? 6.953 -11.665 -4.302 1 98.04 115 VAL A C 1
ATOM 916 O O . VAL A 1 115 ? 6.409 -10.66 -3.839 1 98.04 115 VAL A O 1
ATOM 919 N N . ALA A 1 116 ? 7.908 -12.307 -3.737 1 97.83 116 ALA A N 1
ATOM 920 C CA . ALA A 1 116 ? 8.402 -11.85 -2.441 1 97.83 116 ALA A CA 1
ATOM 921 C C . ALA A 1 116 ? 9.038 -10.467 -2.554 1 97.83 116 ALA A C 1
ATOM 923 O O . ALA A 1 116 ? 8.894 -9.635 -1.656 1 97.83 116 ALA A O 1
ATOM 924 N N . GLN A 1 117 ? 9.735 -10.256 -3.613 1 98.55 117 GLN A N 1
ATOM 925 C CA . GLN A 1 117 ? 10.367 -8.962 -3.851 1 98.55 117 GLN A CA 1
ATOM 926 C C . GLN A 1 117 ? 9.323 -7.859 -3.995 1 98.55 117 GLN A C 1
ATOM 928 O O . GLN A 1 117 ? 9.497 -6.759 -3.466 1 98.55 117 GLN A O 1
ATOM 933 N N . ARG A 1 118 ? 8.23 -8.142 -4.722 1 98.22 118 ARG A N 1
ATOM 934 C CA . ARG A 1 118 ? 7.134 -7.193 -4.887 1 98.22 118 ARG A CA 1
ATOM 935 C C . ARG A 1 118 ? 6.497 -6.852 -3.544 1 98.22 118 ARG A C 1
ATOM 937 O O . ARG A 1 118 ? 6.176 -5.692 -3.28 1 98.22 118 ARG A O 1
ATOM 944 N N . ASN A 1 119 ? 6.362 -7.847 -2.71 1 98.09 119 ASN A N 1
ATOM 945 C CA . ASN A 1 119 ? 5.774 -7.637 -1.391 1 98.09 119 ASN A CA 1
ATOM 946 C C . ASN A 1 119 ? 6.644 -6.727 -0.528 1 98.09 119 ASN A C 1
ATOM 948 O O . ASN A 1 119 ? 6.13 -5.868 0.19 1 98.09 119 ASN A O 1
ATOM 952 N N . GLU A 1 120 ? 7.897 -6.943 -0.613 1 98.37 120 GLU A N 1
ATOM 953 C CA . GLU A 1 120 ? 8.814 -6.096 0.145 1 98.37 120 GLU A CA 1
ATOM 954 C C . GLU A 1 120 ? 8.787 -4.658 -0.364 1 98.37 120 GLU A C 1
ATOM 956 O O . GLU A 1 120 ? 8.789 -3.713 0.427 1 98.37 120 GLU A O 1
ATOM 961 N N . ALA A 1 121 ? 8.769 -4.52 -1.645 1 98.46 121 ALA A N 1
ATOM 962 C CA . ALA A 1 121 ? 8.677 -3.187 -2.236 1 98.46 121 ALA A CA 1
ATOM 963 C C . ALA A 1 121 ? 7.391 -2.485 -1.807 1 98.46 121 ALA A C 1
ATOM 965 O O . ALA A 1 121 ? 7.397 -1.285 -1.524 1 98.46 121 ALA A O 1
ATOM 966 N N . TRP A 1 122 ? 6.312 -3.186 -1.737 1 98.24 122 TRP A N 1
ATOM 967 C CA . TRP A 1 122 ? 5.04 -2.634 -1.283 1 98.24 122 TRP A CA 1
ATOM 968 C C . TRP A 1 122 ? 5.157 -2.094 0.138 1 98.24 122 TRP A C 1
ATOM 970 O O . TRP A 1 122 ? 4.676 -0.997 0.433 1 98.24 122 TRP A O 1
ATOM 980 N N . LYS A 1 123 ? 5.743 -2.852 0.969 1 98.29 123 LYS A N 1
ATOM 981 C CA . LYS A 1 123 ? 5.908 -2.43 2.357 1 98.29 123 LYS A CA 1
ATOM 982 C C . LYS A 1 123 ? 6.678 -1.116 2.445 1 98.29 123 LYS A C 1
ATOM 984 O O . LYS A 1 123 ? 6.343 -0.246 3.252 1 98.29 123 LYS A O 1
ATOM 989 N N . GLN A 1 124 ? 7.677 -1.036 1.609 1 98.44 124 GLN A N 1
ATOM 990 C CA . GLN A 1 124 ? 8.485 0.179 1.567 1 98.44 124 GLN A CA 1
ATOM 991 C C . GLN A 1 124 ? 7.665 1.369 1.078 1 98.44 124 GLN A C 1
ATOM 993 O O . GLN A 1 124 ? 7.767 2.468 1.627 1 98.44 124 GLN A O 1
ATOM 998 N N . VAL A 1 125 ? 6.827 1.148 0.088 1 98.12 125 VAL A N 1
ATOM 999 C CA . VAL A 1 125 ? 5.97 2.2 -0.45 1 98.12 125 VAL A CA 1
ATOM 1000 C C . VAL A 1 125 ? 4.999 2.676 0.628 1 98.12 125 VAL A C 1
ATOM 1002 O O . VAL A 1 125 ? 4.911 3.874 0.907 1 98.12 125 VAL A O 1
ATOM 1005 N N . LYS A 1 126 ? 4.343 1.761 1.227 1 97.43 126 LY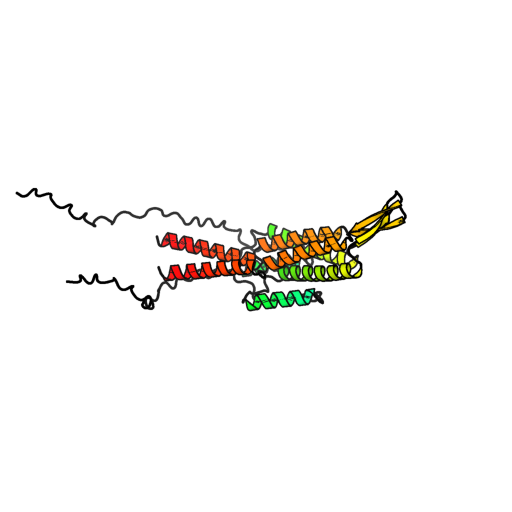S A N 1
ATOM 1006 C CA . LYS A 1 126 ? 3.361 2.083 2.259 1 97.43 126 LYS A CA 1
ATOM 1007 C C . LYS A 1 126 ? 4.001 2.866 3.402 1 97.43 126 LYS A C 1
ATOM 1009 O O . LYS A 1 126 ? 3.461 3.882 3.843 1 97.43 126 LYS A O 1
ATOM 1014 N N . ALA A 1 127 ? 5.103 2.344 3.878 1 97.22 127 ALA A N 1
ATOM 1015 C CA . ALA A 1 127 ? 5.806 3.005 4.974 1 97.22 127 ALA A CA 1
ATOM 1016 C C . ALA A 1 127 ? 6.216 4.423 4.588 1 97.22 127 ALA A C 1
ATOM 1018 O O . ALA A 1 127 ? 6.113 5.348 5.397 1 97.22 127 ALA A O 1
ATOM 1019 N N . SER A 1 128 ? 6.677 4.551 3.379 1 97.76 128 SER A N 1
ATOM 1020 C CA . SER A 1 128 ? 7.139 5.854 2.912 1 97.76 128 SER A CA 1
ATOM 1021 C C . SER A 1 128 ? 5.981 6.838 2.783 1 97.76 128 SER A C 1
ATOM 1023 O O . SER A 1 128 ? 6.104 8.004 3.163 1 97.76 128 SER A O 1
ATOM 1025 N N . LEU A 1 129 ? 4.848 6.365 2.249 1 96.71 129 LEU A N 1
ATOM 1026 C CA . LEU A 1 129 ? 3.666 7.214 2.137 1 96.71 129 LEU A CA 1
ATOM 1027 C C . LEU A 1 129 ? 3.204 7.687 3.511 1 96.71 129 LEU A C 1
ATOM 1029 O O . LEU A 1 129 ? 2.866 8.86 3.687 1 96.71 129 LEU A O 1
ATOM 1033 N N . SER A 1 130 ? 3.23 6.814 4.435 1 94.45 130 SER A N 1
ATOM 1034 C CA . SER A 1 130 ? 2.854 7.14 5.807 1 94.45 130 SER A CA 1
ATOM 1035 C C . SER A 1 130 ? 3.792 8.183 6.404 1 94.45 130 SER A C 1
ATOM 1037 O O . SER A 1 130 ? 3.342 9.141 7.036 1 94.45 130 SER A O 1
ATOM 1039 N N . GLU A 1 131 ? 5.021 8.057 6.152 1 94.05 131 GLU A N 1
ATOM 1040 C CA . GLU A 1 131 ? 6.025 8.971 6.688 1 94.05 131 GLU A CA 1
ATOM 1041 C C . GLU A 1 131 ? 5.905 10.355 6.056 1 94.05 131 GLU A C 1
ATOM 1043 O O . GLU A 1 131 ? 6.166 11.367 6.711 1 94.05 131 GLU A O 1
ATOM 1048 N N . LEU A 1 132 ? 5.496 10.363 4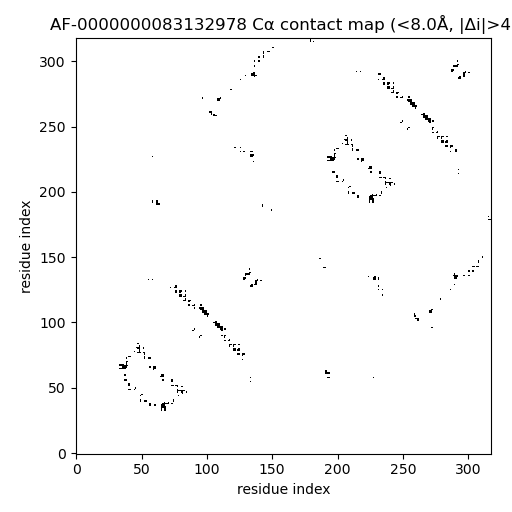.878 1 93.64 132 LEU A N 1
ATOM 1049 C CA . LEU A 1 132 ? 5.413 11.613 4.13 1 93.64 132 LEU A CA 1
ATOM 1050 C C . LEU A 1 132 ? 4.093 12.326 4.408 1 93.64 132 LEU A C 1
ATOM 1052 O O . LEU A 1 132 ? 3.871 13.439 3.926 1 93.64 132 LEU A O 1
ATOM 1056 N N . GLY A 1 133 ? 3.172 11.658 5.147 1 90.25 133 GLY A N 1
ATOM 1057 C CA . GLY A 1 133 ? 1.885 12.265 5.446 1 90.25 133 GLY A CA 1
ATOM 1058 C C . GLY A 1 133 ? 0.905 12.185 4.291 1 90.25 133 GLY A C 1
ATOM 1059 O O . GLY A 1 133 ? 0.008 13.023 4.172 1 90.25 133 GLY A O 1
ATOM 1060 N N . LEU A 1 134 ? 1.159 11.218 3.455 1 93.1 134 LEU A N 1
ATOM 1061 C CA . LEU A 1 134 ? 0.325 11.101 2.264 1 93.1 134 LEU A CA 1
ATOM 1062 C C . LEU A 1 134 ? -0.687 9.971 2.418 1 93.1 134 LEU A C 1
ATOM 1064 O O . LEU A 1 134 ? -0.986 9.264 1.452 1 93.1 134 LEU A O 1
ATOM 1068 N N . THR A 1 135 ? -1.112 9.773 3.653 1 92.75 135 THR A N 1
ATOM 1069 C CA . THR A 1 135 ? -2.235 8.912 4.006 1 92.75 135 THR A CA 1
ATOM 1070 C C . THR A 1 135 ? -3.196 9.633 4.947 1 92.75 135 THR A C 1
ATOM 1072 O O . THR A 1 135 ? -2.789 10.524 5.696 1 92.75 135 THR A O 1
ATOM 1075 N N . PRO A 1 136 ? -4.445 9.272 4.898 1 89.52 136 PRO A N 1
ATOM 1076 C CA . PRO A 1 136 ? -5.412 9.934 5.777 1 89.52 136 PRO A CA 1
ATOM 1077 C C . PRO A 1 136 ? -5.032 9.835 7.253 1 89.52 136 PRO A C 1
ATOM 1079 O O . PRO A 1 136 ? -5.178 10.807 7.999 1 89.52 136 PRO A O 1
ATOM 1082 N N . THR A 1 137 ? -4.559 8.739 7.648 1 86.53 137 THR A N 1
ATOM 1083 C CA . THR A 1 137 ? -4.195 8.574 9.051 1 86.53 137 THR A CA 1
ATOM 1084 C C . THR A 1 137 ? -2.975 9.424 9.396 1 86.53 137 THR A C 1
ATOM 1086 O O . THR A 1 137 ? -2.913 10.02 10.473 1 86.53 137 THR A O 1
ATOM 1089 N N . ALA A 1 138 ? -2.008 9.48 8.515 1 85.48 138 ALA A N 1
ATOM 1090 C CA . ALA A 1 138 ? -0.791 10.245 8.773 1 85.48 138 ALA A CA 1
ATOM 1091 C C . ALA A 1 138 ? -1.078 11.743 8.793 1 85.48 138 ALA A C 1
ATOM 1093 O O . ALA A 1 138 ? -0.525 12.477 9.615 1 85.48 138 ALA A O 1
ATOM 1094 N N . ILE A 1 139 ? -1.917 12.171 7.907 1 77.29 139 ILE A N 1
ATOM 1095 C CA . ILE A 1 139 ? -2.216 13.597 7.843 1 77.29 139 ILE A CA 1
ATOM 1096 C C . ILE A 1 139 ? -3.023 14.011 9.071 1 77.29 139 ILE A C 1
ATOM 1098 O O . ILE A 1 139 ? -2.842 15.11 9.6 1 77.29 139 ILE A O 1
ATOM 1102 N N . SER A 1 140 ? -3.84 13.139 9.47 1 76.12 140 SER A N 1
ATOM 1103 C CA . SER A 1 140 ? -4.619 13.408 10.675 1 76.12 140 SER A CA 1
ATOM 1104 C C . SER A 1 140 ? -3.718 13.529 11.899 1 76.12 140 SER A C 1
ATOM 1106 O O . SER A 1 140 ? -3.95 14.375 12.765 1 76.12 140 SER A O 1
ATOM 1108 N N . ARG A 1 141 ? -2.791 12.724 11.968 1 74.72 141 ARG A N 1
ATOM 1109 C CA . ARG A 1 141 ? -1.85 12.766 13.082 1 74.72 141 ARG A CA 1
ATOM 1110 C C . ARG A 1 141 ? -1.048 14.064 13.073 1 74.72 141 ARG A C 1
ATOM 1112 O O . ARG A 1 141 ? -0.785 14.644 14.128 1 74.72 141 ARG A O 1
ATOM 1119 N N . LEU A 1 142 ? -0.657 14.494 11.907 1 69.41 142 LEU A N 1
ATOM 1120 C CA . LEU A 1 142 ? 0.076 15.748 11.772 1 69.41 142 LEU A CA 1
ATOM 1121 C C . LEU A 1 142 ? -0.782 16.93 12.209 1 69.41 142 LEU A C 1
ATOM 1123 O O . LEU A 1 142 ? -0.298 17.837 12.889 1 69.41 142 LEU A O 1
ATOM 1127 N N . ASN A 1 143 ? -1.997 16.863 11.875 1 64.53 143 ASN A N 1
ATOM 1128 C CA . ASN A 1 143 ? -2.918 17.933 12.243 1 64.53 143 ASN A CA 1
ATOM 1129 C C . ASN A 1 143 ? -3.192 17.944 13.745 1 64.53 143 ASN A C 1
ATOM 1131 O O . ASN A 1 143 ? -3.287 19.011 14.354 1 64.53 143 ASN A O 1
ATOM 1135 N N . ALA A 1 144 ? -3.249 16.821 14.242 1 63.04 144 ALA A N 1
ATOM 1136 C CA . ALA A 1 144 ? -3.486 16.72 15.68 1 63.04 144 ALA A CA 1
ATOM 1137 C C . ALA A 1 144 ? -2.303 17.27 16.471 1 63.04 144 ALA A C 1
ATOM 1139 O O . ALA A 1 144 ? -2.487 17.95 17.483 1 63.04 144 ALA A O 1
ATOM 1140 N N . GLN A 1 145 ? -1.221 16.971 16.001 1 60.48 145 GLN A N 1
ATOM 1141 C CA . GLN A 1 145 ? -0.021 17.443 16.684 1 60.48 145 GLN A CA 1
ATOM 1142 C C . GLN A 1 145 ? 0.09 18.964 16.612 1 60.48 145 GLN A C 1
ATOM 1144 O O . GLN A 1 145 ? 0.449 19.612 17.598 1 60.48 145 GLN A O 1
ATOM 1149 N N . VAL A 1 146 ? -0.235 19.479 15.539 1 57.72 146 VAL A N 1
ATOM 1150 C CA . VAL A 1 146 ? -0.187 20.928 15.371 1 57.72 146 VAL A CA 1
ATOM 1151 C C . VAL A 1 146 ? -1.236 21.586 16.264 1 57.72 146 VAL A C 1
ATOM 1153 O O . VAL A 1 146 ? -0.958 22.593 16.92 1 57.72 146 VAL A O 1
ATOM 1156 N N . SER A 1 147 ? -2.326 20.93 16.242 1 58.17 147 SER A N 1
ATOM 1157 C CA . SER A 1 147 ? -3.403 21.482 17.057 1 58.17 147 SER A CA 1
ATOM 1158 C C . SER A 1 147 ? -3.052 21.44 18.54 1 58.17 147 SER A C 1
ATOM 1160 O O . SER A 1 147 ? -3.301 22.402 19.27 1 58.17 147 SER A O 1
ATOM 1162 N N . ASN A 1 148 ? -2.445 20.366 18.89 1 58.55 148 ASN A N 1
ATOM 1163 C CA . ASN A 1 148 ? -2.058 20.219 20.289 1 58.55 148 ASN A CA 1
ATOM 1164 C C . ASN A 1 148 ? -0.969 21.215 20.677 1 58.55 148 ASN A C 1
ATOM 1166 O O . ASN A 1 148 ? -0.97 21.741 21.791 1 58.55 148 ASN A O 1
ATOM 1170 N N . THR A 1 149 ? -0.047 21.405 19.831 1 56.19 149 THR A N 1
ATOM 1171 C CA . THR A 1 149 ? 1.033 22.348 20.103 1 56.19 149 THR A CA 1
ATOM 1172 C C . THR A 1 149 ? 0.49 23.768 20.232 1 56.19 149 THR A C 1
ATOM 1174 O O . THR A 1 149 ? 0.901 24.517 21.121 1 56.19 149 THR A O 1
ATOM 1177 N N . ILE A 1 150 ? -0.389 24.079 19.42 1 54.11 150 ILE A N 1
ATOM 1178 C CA . ILE A 1 150 ? -0.996 25.406 19.462 1 54.11 150 ILE A CA 1
ATOM 1179 C C . ILE A 1 150 ? -1.791 25.569 20.755 1 54.11 150 ILE A C 1
ATOM 1181 O O . ILE A 1 150 ? -1.713 26.61 21.412 1 54.11 150 ILE A O 1
ATOM 1185 N N . GLU A 1 151 ? -2.468 24.547 21.065 1 54.97 151 GLU A N 1
ATOM 1186 C CA . GLU A 1 151 ? -3.241 24.591 22.302 1 54.97 151 GLU A CA 1
ATOM 1187 C C . GLU A 1 151 ? -2.33 24.731 23.518 1 54.97 151 GLU A C 1
ATOM 1189 O O . GLU A 1 151 ? -2.632 25.486 24.444 1 54.97 151 GLU A O 1
ATOM 1194 N N . SER A 1 152 ? -1.338 23.964 23.449 1 56.15 152 SER A N 1
ATOM 1195 C CA . SER A 1 152 ? -0.384 24.032 24.551 1 56.15 152 SER A CA 1
ATOM 1196 C C . SER A 1 152 ? 0.268 25.408 24.634 1 56.15 152 SER A C 1
ATOM 1198 O O . SER A 1 152 ? 0.465 25.943 25.727 1 56.15 152 SER A O 1
ATOM 1200 N N . GLU A 1 153 ? 0.552 26.017 23.556 1 53.57 153 GLU A N 1
ATOM 1201 C CA . GLU A 1 153 ? 1.164 27.341 23.507 1 53.57 153 GLU A CA 1
ATOM 1202 C C . GLU A 1 153 ? 0.188 28.417 23.976 1 53.57 153 GLU A C 1
ATOM 1204 O O . GLU A 1 153 ? 0.574 29.345 24.689 1 53.57 153 GLU A O 1
ATOM 1209 N N . ILE A 1 154 ? -0.99 28.251 23.642 1 52.85 154 ILE A N 1
ATOM 1210 C CA . ILE A 1 154 ? -2.028 29.189 24.052 1 52.85 154 ILE A CA 1
ATOM 1211 C C . ILE A 1 154 ? -2.243 29.094 25.561 1 52.85 154 ILE A C 1
ATOM 1213 O O . ILE A 1 154 ? -2.378 30.114 26.241 1 52.85 154 ILE A O 1
ATOM 1217 N N . ASP A 1 155 ? -2.24 27.901 26.027 1 55.49 155 ASP A N 1
ATOM 1218 C CA . ASP A 1 155 ? -2.379 27.701 27.467 1 55.49 155 ASP A CA 1
ATOM 1219 C C . ASP A 1 155 ? -1.213 28.333 28.224 1 55.49 155 ASP A C 1
ATOM 1221 O O . ASP A 1 155 ? -1.396 28.874 29.316 1 55.49 155 ASP A O 1
ATOM 1225 N N . GLN A 1 156 ? -0.124 28.294 27.638 1 54.37 156 GLN A N 1
ATOM 1226 C CA . GLN A 1 156 ? 1.066 28.857 28.267 1 54.37 156 GLN A CA 1
ATOM 1227 C C . GLN A 1 156 ? 1.026 30.383 28.253 1 54.37 156 GLN A C 1
ATOM 1229 O O . GLN A 1 156 ? 1.518 31.03 29.179 1 54.37 156 GLN A O 1
ATOM 1234 N N . ILE A 1 157 ? 0.441 30.856 27.23 1 51.44 157 ILE A N 1
ATOM 1235 C CA . ILE A 1 157 ? 0.349 32.307 27.102 1 51.44 157 ILE A CA 1
ATOM 1236 C C . ILE A 1 157 ? -0.74 32.839 28.031 1 51.44 157 ILE A C 1
ATOM 1238 O O . 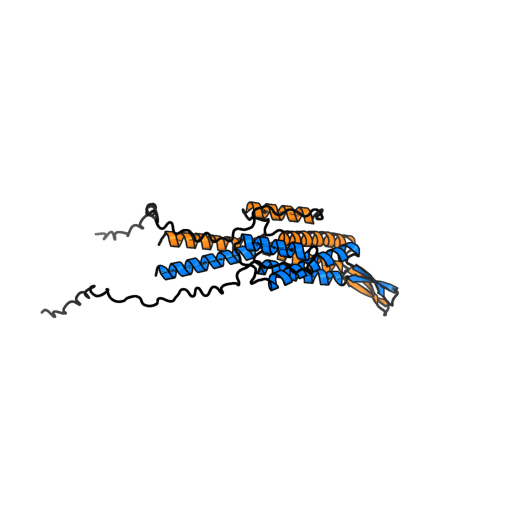ILE A 1 157 ? -0.59 33.91 28.623 1 51.44 157 ILE A O 1
ATOM 1242 N N . LEU A 1 158 ? -1.746 32.057 28.137 1 52.91 158 LEU A N 1
ATOM 1243 C CA . LEU A 1 158 ? -2.883 32.504 28.934 1 52.91 158 LEU A CA 1
ATOM 1244 C C . LEU A 1 158 ? -2.621 32.293 30.421 1 52.91 158 LEU A C 1
ATOM 1246 O O . LEU A 1 158 ? -3.255 32.932 31.264 1 52.91 158 LEU A O 1
ATOM 1250 N N . ASP A 1 159 ? -1.688 31.533 30.725 1 50.64 159 ASP A N 1
ATOM 1251 C CA . ASP A 1 159 ? -1.286 31.47 32.127 1 50.64 159 ASP A CA 1
ATOM 1252 C C . ASP A 1 159 ? -0.2 32.499 32.434 1 50.64 159 ASP A C 1
ATOM 1254 O O . ASP A 1 159 ? 0.698 32.723 31.62 1 50.64 159 ASP A O 1
ATOM 1258 N N . MET B 1 1 ? -39.886 24.16 65.405 1 25.05 1 MET B N 1
ATOM 1259 C CA . MET B 1 1 ? -39.56 25.285 64.534 1 25.05 1 MET B CA 1
ATOM 1260 C C . MET B 1 1 ? -38.438 24.919 63.567 1 25.05 1 MET B C 1
ATOM 1262 O O . MET B 1 1 ? -37.327 24.599 63.992 1 25.05 1 MET B O 1
ATOM 1266 N N . GLY B 1 2 ? -38.774 24.372 62.292 1 30.75 2 GLY B N 1
ATOM 1267 C CA . GLY B 1 2 ? -38.137 23.548 61.277 1 30.75 2 GLY B CA 1
ATOM 1268 C C . GLY B 1 2 ? -37.128 24.309 60.437 1 30.75 2 GLY B C 1
ATOM 1269 O O . GLY B 1 2 ? -37.47 25.307 59.8 1 30.75 2 GLY B O 1
ATOM 1270 N N . VAL B 1 3 ? -35.939 24.564 60.984 1 39.41 3 VAL B N 1
ATOM 1271 C CA . VAL B 1 3 ? -34.915 25.351 60.305 1 39.41 3 VAL B CA 1
ATOM 1272 C C . VAL B 1 3 ? -34.708 24.819 58.889 1 39.41 3 VAL B C 1
ATOM 1274 O O . VAL B 1 3 ? -34.431 23.632 58.699 1 39.41 3 VAL B O 1
ATOM 1277 N N . LYS B 1 4 ? -35.577 25.312 57.883 1 35.22 4 LYS B N 1
ATOM 1278 C CA . LYS B 1 4 ? -35.629 25.095 56.441 1 35.22 4 LYS B CA 1
ATOM 1279 C C . LYS B 1 4 ? -34.285 25.408 55.789 1 35.22 4 LYS B C 1
ATOM 1281 O O . LYS B 1 4 ? -33.818 26.548 55.835 1 35.22 4 LYS B O 1
ATOM 1286 N N . GLY B 1 5 ? -33.289 24.591 56.161 1 31.23 5 GLY B N 1
ATOM 1287 C CA . GLY B 1 5 ? -31.993 24.792 55.534 1 31.23 5 GLY B CA 1
ATOM 1288 C C . GLY B 1 5 ? -32.082 25.009 54.035 1 31.23 5 GLY B C 1
ATOM 1289 O O . GLY B 1 5 ? -32.905 24.386 53.36 1 31.23 5 GLY B O 1
ATOM 1290 N N . SER B 1 6 ? -32.067 26.298 53.552 1 29.43 6 SER B N 1
ATOM 1291 C CA . SER B 1 6 ? -32.16 26.849 52.205 1 29.43 6 SER B CA 1
ATOM 1292 C C . SER B 1 6 ? -31.197 26.148 51.253 1 29.43 6 SER B C 1
ATOM 1294 O O . SER B 1 6 ? -30.014 25.99 51.563 1 29.43 6 SER B O 1
ATOM 1296 N N . GLY B 1 7 ? -31.629 25 50.61 1 30.25 7 GLY B N 1
ATOM 1297 C CA . GLY B 1 7 ? -31.023 24.189 49.567 1 30.25 7 GLY B CA 1
ATOM 1298 C C . GLY B 1 7 ? -30.51 25.007 48.397 1 30.25 7 GLY B C 1
ATOM 1299 O O . GLY B 1 7 ? -31.179 25.936 47.942 1 30.25 7 GLY B O 1
ATOM 1300 N N . ARG B 1 8 ? -29.184 25.408 48.377 1 36.64 8 ARG B N 1
ATOM 1301 C CA . ARG B 1 8 ? -28.471 26.148 47.341 1 36.64 8 ARG B CA 1
ATOM 1302 C C . ARG B 1 8 ? -28.86 25.655 45.951 1 36.64 8 ARG B C 1
ATOM 1304 O O . ARG B 1 8 ? -28.648 24.487 45.619 1 36.64 8 ARG B O 1
ATOM 1311 N N . LYS B 1 9 ? -29.928 26.133 45.294 1 38.83 9 LYS B N 1
ATOM 1312 C CA . LYS B 1 9 ? -30.442 25.909 43.946 1 38.83 9 LYS B CA 1
ATOM 1313 C C . LYS B 1 9 ? -29.335 26.05 42.905 1 38.83 9 LYS B C 1
ATOM 1315 O O . LYS B 1 9 ? -28.53 26.982 42.969 1 38.83 9 LYS B O 1
ATOM 1320 N N . ARG B 1 10 ? -28.915 24.919 42.172 1 36.27 10 ARG B N 1
ATOM 1321 C CA . ARG B 1 10 ? -27.945 24.724 41.098 1 36.27 10 ARG B CA 1
ATOM 1322 C C . ARG B 1 10 ? -28.207 25.685 39.943 1 36.27 10 ARG B C 1
ATOM 1324 O O . ARG B 1 10 ? -29.344 25.819 39.486 1 36.27 10 ARG B O 1
ATOM 1331 N N . LYS B 1 11 ? -27.405 26.765 39.798 1 36.74 11 LYS B N 1
ATOM 1332 C CA . LYS B 1 11 ? -27.469 27.832 38.803 1 36.74 11 LYS B CA 1
ATOM 1333 C C . LYS B 1 11 ? -27.651 27.263 37.399 1 36.74 11 LYS B C 1
ATOM 1335 O O . LYS B 1 11 ? -26.94 26.339 37.001 1 36.74 11 LYS B O 1
ATOM 1340 N N . PRO B 1 12 ? -28.818 27.444 36.619 1 33.24 12 PRO B N 1
ATOM 1341 C CA . PRO B 1 12 ? -29.149 26.982 35.269 1 33.24 12 PRO B CA 1
ATOM 1342 C C . PRO B 1 12 ? -28.116 27.408 34.229 1 33.24 12 PRO B C 1
ATOM 1344 O O . PRO B 1 12 ? -27.458 28.439 34.394 1 33.24 12 PRO B O 1
ATOM 1347 N N . THR B 1 13 ? -27.438 26.486 33.404 1 32.63 13 THR B N 1
ATOM 1348 C CA . THR B 1 13 ? -26.452 26.472 32.33 1 32.63 13 THR B CA 1
ATOM 1349 C C . THR B 1 13 ? -26.869 27.409 31.2 1 32.63 13 THR B C 1
ATOM 1351 O O . THR B 1 13 ? -26.239 27.432 30.141 1 32.63 13 THR B O 1
ATOM 1354 N N . ARG B 1 14 ? -27.974 28.09 31.286 1 33.2 14 ARG B N 1
ATOM 1355 C CA . ARG B 1 14 ? -28.517 28.78 30.12 1 33.2 14 ARG B CA 1
ATOM 1356 C C . ARG B 1 14 ? -27.603 29.921 29.684 1 33.2 14 ARG B C 1
ATOM 1358 O O . ARG B 1 14 ? -27.621 30.327 28.521 1 33.2 14 ARG B O 1
ATOM 1365 N N . LEU B 1 15 ? -27.17 30.753 30.713 1 30.21 15 LEU B N 1
ATOM 1366 C CA . LEU B 1 15 ? -26.836 32.117 30.32 1 30.21 15 LEU B CA 1
ATOM 1367 C C . LEU B 1 15 ? -25.565 32.144 29.478 1 30.21 15 LEU B C 1
ATOM 1369 O O . LEU B 1 15 ? -25.025 33.216 29.195 1 30.21 15 LEU B O 1
ATOM 1373 N N . LYS B 1 16 ? -24.779 31.128 29.424 1 33.58 16 LYS B N 1
ATOM 1374 C CA . LYS B 1 16 ? -23.474 31.457 28.858 1 33.58 16 LYS B CA 1
ATOM 1375 C C . LYS B 1 16 ? -23.595 31.839 27.385 1 33.58 16 LYS B C 1
ATOM 1377 O O . LYS B 1 16 ? -23.169 31.087 26.506 1 33.58 16 LYS B O 1
ATOM 1382 N N . LYS B 1 17 ? -24.753 32.249 26.921 1 34.7 17 LYS B N 1
ATOM 1383 C CA . LYS B 1 17 ? -24.845 32.582 25.502 1 34.7 17 LYS B CA 1
ATOM 1384 C C . LYS B 1 17 ? -23.904 33.728 25.144 1 34.7 17 LYS B C 1
ATOM 1386 O O . LYS B 1 17 ? -23.402 33.798 24.021 1 34.7 17 LYS B O 1
ATOM 1391 N N . ILE B 1 18 ? -24.065 34.868 25.871 1 29.82 18 ILE B N 1
ATOM 1392 C CA . ILE B 1 18 ? -23.776 36.174 25.288 1 29.82 18 ILE B CA 1
ATOM 1393 C C . ILE B 1 18 ? -22.27 36.33 25.092 1 29.82 18 ILE B C 1
ATOM 1395 O O . ILE 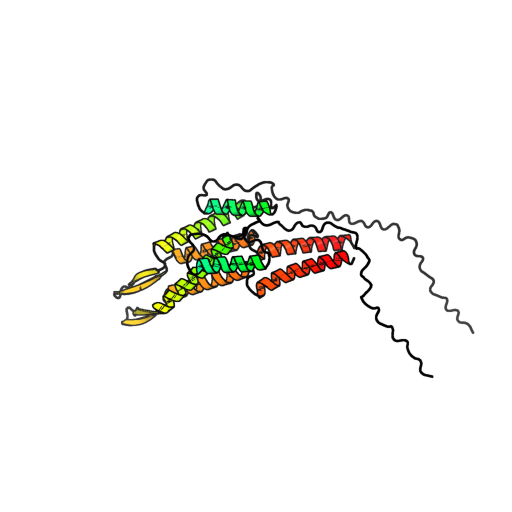B 1 18 ? -21.814 37.304 24.488 1 29.82 18 ILE B O 1
ATOM 1399 N N . THR B 1 19 ? -21.509 36.006 26.086 1 31.45 19 THR B N 1
ATOM 1400 C CA . THR B 1 19 ? -20.182 36.582 25.897 1 31.45 19 THR B CA 1
ATOM 1401 C C . THR B 1 19 ? -19.587 36.143 24.562 1 31.45 19 THR B C 1
ATOM 1403 O O . THR B 1 19 ? -19.426 34.946 24.312 1 31.45 19 THR B O 1
ATOM 1406 N N . GLY B 1 20 ? -19.976 36.801 23.501 1 30.25 20 GLY B N 1
ATOM 1407 C CA . GLY B 1 20 ? -19.39 36.852 22.171 1 30.25 20 GLY B CA 1
ATOM 1408 C C . GLY B 1 20 ? -17.874 36.796 22.185 1 30.25 20 GLY B C 1
ATOM 1409 O O . GLY B 1 20 ? -17.219 37.69 22.726 1 30.25 20 GLY B O 1
ATOM 1410 N N . ASN B 1 21 ? -17.355 35.748 22.727 1 32.61 21 ASN B N 1
ATOM 1411 C CA . ASN B 1 21 ? -15.901 35.632 22.731 1 32.61 21 ASN B CA 1
ATOM 1412 C C . ASN B 1 21 ? -15.282 36.308 21.51 1 32.61 21 ASN B C 1
ATOM 1414 O O . ASN B 1 21 ? -15.663 36.018 20.375 1 32.61 21 ASN B O 1
ATOM 1418 N N . ALA B 1 22 ? -14.963 37.61 21.572 1 32.02 22 ALA B N 1
ATOM 1419 C CA . ALA B 1 22 ? -14.268 38.517 20.663 1 32.02 22 ALA B CA 1
ATOM 1420 C C . ALA B 1 22 ? -13.121 37.807 19.95 1 32.02 22 ALA B C 1
ATOM 1422 O O . ALA B 1 22 ? -12.796 38.132 18.806 1 32.02 22 ALA B O 1
ATOM 1423 N N . GLY B 1 23 ? -12.247 37.253 20.824 1 31.73 23 GLY B N 1
ATOM 1424 C CA . GLY B 1 23 ? -10.987 37.106 20.113 1 31.73 23 GLY B CA 1
ATOM 1425 C C . GLY B 1 23 ? -11.099 36.241 18.872 1 31.73 23 GLY B C 1
ATOM 1426 O O . GLY B 1 23 ? -11.456 35.065 18.959 1 31.73 23 GLY B O 1
ATOM 1427 N N . LYS B 1 24 ? -11.712 36.691 17.849 1 33.97 24 LYS B N 1
ATOM 1428 C CA . LYS B 1 24 ? -11.496 36.144 16.513 1 33.97 24 LYS B CA 1
ATOM 1429 C C . LYS B 1 24 ? -10.071 35.62 16.357 1 33.97 24 LYS B C 1
ATOM 1431 O O . LYS B 1 24 ? -9.205 36.311 15.818 1 33.97 24 LYS B O 1
ATOM 1436 N N . ARG B 1 25 ? -9.422 35.219 17.458 1 38.56 25 ARG B N 1
ATOM 1437 C CA . ARG B 1 25 ? -8.137 34.647 17.069 1 38.56 25 ARG B CA 1
ATOM 1438 C C . ARG B 1 25 ? -8.285 33.749 15.845 1 38.56 25 ARG B C 1
ATOM 1440 O O . ARG B 1 25 ? -9.237 32.971 15.751 1 38.56 25 ARG B O 1
ATOM 1447 N N . LYS B 1 26 ? -7.754 34.185 14.772 1 36.43 26 LYS B N 1
ATOM 1448 C CA . LYS B 1 26 ? -7.549 33.37 13.578 1 36.43 26 LYS B CA 1
ATOM 1449 C C . LYS B 1 26 ? -7.195 31.932 13.948 1 36.43 26 LYS B C 1
ATOM 1451 O O . LYS B 1 26 ? -6.213 31.691 14.652 1 36.43 26 LYS B O 1
ATOM 1456 N N . LEU B 1 27 ? -8.077 31.035 14.385 1 37.06 27 LEU B N 1
ATOM 1457 C CA . LEU B 1 27 ? -7.793 29.605 14.339 1 37.06 27 LEU B CA 1
ATOM 1458 C C . LEU B 1 27 ? -6.626 29.313 13.401 1 37.06 27 LEU B C 1
ATOM 1460 O O . LEU B 1 27 ? -6.507 29.93 12.34 1 37.06 27 LEU B O 1
ATOM 1464 N N . ASN B 1 28 ? -5.371 29.382 13.897 1 36.72 28 ASN B N 1
ATOM 1465 C CA . ASN B 1 28 ? -4.283 28.875 13.067 1 36.72 28 ASN B CA 1
ATOM 1466 C C . ASN B 1 28 ? -4.782 27.847 12.055 1 36.72 28 ASN B C 1
ATOM 1468 O O . ASN B 1 28 ? -5.087 26.71 12.418 1 36.72 28 ASN B O 1
ATOM 1472 N N . HIS B 1 29 ? -5.753 28.098 11.2 1 42.67 29 HIS B N 1
ATOM 1473 C CA . HIS B 1 29 ? -6.196 27.357 10.025 1 42.67 29 HIS B CA 1
ATOM 1474 C C . HIS B 1 29 ? -5.023 26.672 9.331 1 42.67 29 HIS B C 1
ATOM 1476 O O . HIS B 1 29 ? -5.013 26.541 8.105 1 42.67 29 HIS B O 1
ATOM 1482 N N . TYR B 1 30 ? -3.823 26.656 9.892 1 43.03 30 TYR B N 1
ATOM 1483 C CA . TYR B 1 30 ? -2.786 26.028 9.081 1 43.03 30 TYR B CA 1
ATOM 1484 C C . TYR B 1 30 ? -3.085 24.55 8.862 1 43.03 30 TYR B C 1
ATOM 1486 O O . TYR B 1 30 ? -2.544 23.691 9.562 1 43.03 30 TYR B O 1
ATOM 1494 N N . GLU B 1 31 ? -4.34 24.114 8.762 1 56.31 31 GLU B N 1
ATOM 1495 C CA . GLU B 1 31 ? -4.58 22.762 8.266 1 56.31 31 GLU B CA 1
ATOM 1496 C C . GLU B 1 31 ? -3.939 22.554 6.898 1 56.31 31 GLU B C 1
ATOM 1498 O O . GLU B 1 31 ? -4.127 23.365 5.988 1 56.31 31 GLU B O 1
ATOM 1503 N N . PRO B 1 32 ? -2.85 21.781 6.858 1 60.18 32 PRO B N 1
ATOM 1504 C CA . PRO B 1 32 ? -2.342 21.514 5.511 1 60.18 32 PRO B CA 1
ATOM 1505 C C . PRO B 1 32 ? -3.457 21.286 4.493 1 60.18 32 PRO B C 1
ATOM 1507 O O . PRO B 1 32 ? -4.44 20.603 4.792 1 60.18 32 PRO B O 1
ATOM 1510 N N . GLU B 1 33 ? -3.575 22.212 3.556 1 67.9 33 GLU B N 1
ATOM 1511 C CA . GLU B 1 33 ? -4.575 22.045 2.505 1 67.9 33 GLU B CA 1
ATOM 1512 C C . GLU B 1 33 ? -4.156 20.966 1.511 1 67.9 33 GLU B C 1
ATOM 1514 O O . GLU B 1 33 ? -3.091 21.059 0.898 1 67.9 33 GLU B O 1
ATOM 1519 N N . LEU B 1 34 ? -4.836 19.871 1.52 1 75.47 34 LEU B N 1
ATOM 1520 C CA . LEU B 1 34 ? -4.602 18.787 0.572 1 75.47 34 LEU B CA 1
ATOM 1521 C C . LEU B 1 34 ? -4.99 19.207 -0.841 1 75.47 34 LEU B C 1
ATOM 1523 O O . LEU B 1 34 ? -5.782 20.135 -1.023 1 75.47 34 LEU B O 1
ATOM 1527 N N . ILE B 1 35 ? -4.232 18.651 -1.832 1 77.03 35 ILE B N 1
ATOM 1528 C CA . ILE B 1 35 ? -4.603 18.878 -3.224 1 77.03 35 ILE B CA 1
ATOM 1529 C C . ILE B 1 35 ? -6.087 18.575 -3.419 1 77.03 35 ILE B C 1
ATOM 1531 O O . ILE B 1 35 ? -6.602 17.593 -2.88 1 77.03 35 ILE B O 1
ATOM 1535 N N . GLU B 1 36 ? -6.712 19.518 -4.073 1 80.83 36 GLU B N 1
ATOM 1536 C CA . GLU B 1 36 ? -8.135 19.346 -4.345 1 80.83 36 GLU B CA 1
ATOM 1537 C C . GLU B 1 36 ? -8.366 18.316 -5.448 1 80.83 36 GLU B C 1
ATOM 1539 O O . GLU B 1 36 ? -7.51 18.126 -6.315 1 80.83 36 GLU B O 1
ATOM 1544 N N . GLY B 1 37 ? -9.407 17.615 -5.205 1 87.18 37 GLY B N 1
ATOM 1545 C CA . GLY B 1 37 ? -9.787 16.676 -6.248 1 87.18 37 GLY B CA 1
ATOM 1546 C C . GLY B 1 37 ? -10.13 15.298 -5.714 1 87.18 37 GLY B C 1
ATOM 1547 O O . GLY B 1 37 ? -10.18 15.092 -4.499 1 87.18 37 GLY B O 1
ATOM 1548 N N . ARG B 1 38 ? -10.524 14.516 -6.698 1 94.39 38 ARG B N 1
ATOM 1549 C CA . ARG B 1 38 ? -10.933 13.14 -6.434 1 94.39 38 ARG B CA 1
ATOM 1550 C C . ARG B 1 38 ? -9.972 12.149 -7.083 1 94.39 38 ARG B C 1
ATOM 1552 O O . ARG B 1 38 ? -9.605 12.306 -8.249 1 94.39 38 ARG B O 1
ATOM 1559 N N . ALA B 1 39 ? -9.458 11.22 -6.219 1 96.72 39 ALA B N 1
ATOM 1560 C CA . ALA B 1 39 ? -8.594 10.185 -6.781 1 96.72 39 ALA B CA 1
ATOM 1561 C C . ALA B 1 39 ? -9.279 9.47 -7.942 1 96.72 39 ALA B C 1
ATOM 1563 O O . ALA B 1 39 ? -10.48 9.195 -7.888 1 96.72 39 ALA B O 1
ATOM 1564 N N . ALA B 1 40 ? -8.505 9.224 -8.966 1 96.57 40 ALA B N 1
ATOM 1565 C CA . ALA B 1 40 ? -9.048 8.582 -10.161 1 96.57 40 ALA B CA 1
ATOM 1566 C C . ALA B 1 40 ? -8.605 7.124 -10.249 1 96.57 40 ALA B C 1
ATOM 1568 O O . ALA B 1 40 ? -7.417 6.82 -10.117 1 96.57 40 ALA B O 1
ATOM 1569 N N . CYS B 1 41 ? -9.565 6.353 -10.437 1 97.48 41 CYS B N 1
ATOM 1570 C CA . CYS B 1 41 ? -9.232 4.941 -10.592 1 97.48 41 CYS B CA 1
ATOM 1571 C C . CYS B 1 41 ? -8.375 4.717 -11.832 1 97.48 41 CYS B C 1
ATOM 1573 O O . CYS B 1 41 ? -8.751 5.12 -12.934 1 97.48 41 CYS B O 1
ATOM 1575 N N . PRO B 1 42 ? -7.237 4.095 -11.628 1 94.61 42 PRO B N 1
ATOM 1576 C CA . PRO B 1 42 ? -6.411 3.821 -12.806 1 94.61 42 PRO B CA 1
ATOM 1577 C C . PRO B 1 42 ? -7.138 2.984 -13.855 1 94.61 42 PRO B C 1
ATOM 1579 O O . PRO B 1 42 ? -7.917 2.092 -13.507 1 94.61 42 PRO B O 1
ATOM 1582 N N . HIS B 1 43 ? -6.752 3.146 -15.074 1 93.68 43 HIS B N 1
ATOM 1583 C CA . HIS B 1 43 ? -7.445 2.494 -16.18 1 93.68 43 HIS B CA 1
ATOM 1584 C C . HIS B 1 43 ? -7.107 1.009 -16.244 1 93.68 43 HIS B C 1
ATOM 1586 O O . HIS B 1 43 ? -7.87 0.217 -16.801 1 93.68 43 HIS B O 1
ATOM 1592 N N . TYR B 1 44 ? -6.007 0.641 -15.737 1 90.15 44 TYR B N 1
ATOM 1593 C CA . TYR B 1 44 ? -5.58 -0.75 -15.84 1 90.15 44 TYR B CA 1
ATOM 1594 C C . TYR B 1 44 ? -6.214 -1.597 -14.743 1 90.15 44 TYR B C 1
ATOM 1596 O O . TYR B 1 44 ? -6.105 -2.826 -14.757 1 90.15 44 TYR B O 1
ATOM 1604 N N . PHE B 1 45 ? -6.821 -0.925 -13.724 1 94.37 45 PHE B N 1
ATOM 1605 C CA . PHE B 1 45 ? -7.582 -1.676 -12.732 1 94.37 45 PHE B CA 1
ATOM 1606 C C . PHE B 1 45 ? -8.874 -2.214 -13.334 1 94.37 45 PHE B C 1
ATOM 1608 O O . PHE B 1 45 ? -9.583 -1.495 -14.041 1 94.37 45 PHE B O 1
ATOM 1615 N N . LYS B 1 46 ? -9.072 -3.491 -13.115 1 92.46 46 LYS B N 1
ATOM 1616 C CA . LYS B 1 46 ? -10.311 -4.131 -13.548 1 92.46 46 LYS B CA 1
ATOM 1617 C C . LYS B 1 46 ? -10.894 -5.005 -12.441 1 92.46 46 LYS B C 1
ATOM 1619 O O . LYS B 1 46 ? -10.219 -5.296 -11.452 1 92.46 46 LYS B O 1
ATOM 1624 N N . GLY B 1 47 ? -12.237 -5.291 -12.574 1 96.41 47 GLY B N 1
ATOM 1625 C CA . GLY B 1 47 ? -12.875 -6.229 -11.664 1 96.41 47 GLY B CA 1
ATOM 1626 C C . GLY B 1 47 ? -12.869 -5.759 -10.222 1 96.41 47 GLY B C 1
ATOM 1627 O O . GLY B 1 47 ? -13.282 -4.635 -9.928 1 96.41 47 GLY B O 1
ATOM 1628 N N . GLU B 1 48 ? -12.372 -6.633 -9.369 1 97.79 48 GLU B N 1
ATOM 1629 C CA . GLU B 1 48 ? -12.465 -6.414 -7.929 1 97.79 48 GLU B CA 1
ATOM 1630 C C . GLU B 1 48 ? -11.585 -5.248 -7.49 1 97.79 48 GLU B C 1
ATOM 1632 O O . GLU B 1 48 ? -11.936 -4.512 -6.565 1 97.79 48 GLU B O 1
ATOM 1637 N N . ALA B 1 49 ? -10.446 -5.093 -8.146 1 97.93 49 ALA B N 1
ATOM 1638 C CA . ALA B 1 49 ? -9.546 -3.995 -7.802 1 97.93 49 ALA B CA 1
ATOM 1639 C C . ALA B 1 49 ? -10.2 -2.644 -8.074 1 97.93 49 ALA B C 1
ATOM 1641 O O . ALA B 1 49 ? -10.148 -1.742 -7.236 1 97.93 49 ALA B O 1
ATOM 1642 N N . ALA B 1 50 ? -10.845 -2.477 -9.233 1 98.44 50 ALA B N 1
ATOM 1643 C CA . ALA B 1 50 ? -11.52 -1.235 -9.601 1 98.44 50 ALA B CA 1
ATOM 1644 C C . ALA B 1 50 ? -12.68 -0.941 -8.654 1 98.44 50 ALA B C 1
ATOM 1646 O O . ALA B 1 50 ? -12.856 0.198 -8.213 1 98.44 50 ALA B O 1
ATOM 1647 N N . LYS B 1 51 ? -13.446 -1.945 -8.332 1 98.53 51 LYS B N 1
ATOM 1648 C CA . LYS B 1 51 ? -14.577 -1.79 -7.422 1 98.53 51 LYS B CA 1
ATOM 1649 C C . LYS B 1 51 ? -14.113 -1.343 -6.039 1 98.53 51 LYS B C 1
ATOM 1651 O O . LYS B 1 51 ? -14.716 -0.456 -5.432 1 98.53 51 LYS B O 1
ATOM 1656 N N . ALA B 1 52 ? -13.054 -2.003 -5.578 1 98.57 52 ALA B N 1
ATOM 1657 C CA . ALA B 1 52 ? -12.519 -1.664 -4.262 1 98.57 52 ALA B CA 1
ATOM 1658 C C . ALA B 1 52 ? -12.017 -0.223 -4.229 1 98.57 52 ALA B C 1
ATOM 1660 O O . ALA B 1 52 ? -12.237 0.495 -3.252 1 98.57 52 ALA B O 1
ATOM 1661 N N . PHE B 1 53 ? -11.327 0.208 -5.349 1 98.65 53 PHE B N 1
ATOM 1662 C CA . PHE B 1 53 ? -10.813 1.57 -5.444 1 98.65 53 PHE B CA 1
ATOM 1663 C C . PHE B 1 53 ? -11.947 2.584 -5.354 1 98.65 53 PHE B C 1
ATOM 1665 O O . PHE B 1 53 ? -11.905 3.498 -4.528 1 98.65 53 PHE B O 1
ATOM 1672 N N . ARG B 1 54 ? -12.951 2.398 -6.089 1 98.35 54 ARG B N 1
ATOM 1673 C CA . ARG B 1 54 ? -14.069 3.335 -6.156 1 98.35 54 ARG B CA 1
ATOM 1674 C C . ARG B 1 54 ? -14.84 3.363 -4.841 1 98.35 54 ARG B C 1
ATOM 1676 O O . ARG B 1 54 ? -15.262 4.427 -4.385 1 98.35 54 ARG B O 1
ATOM 1683 N N . PHE B 1 55 ? -15.009 2.212 -4.291 1 98.17 55 PHE B N 1
ATOM 1684 C CA . PHE B 1 55 ? -15.688 2.127 -3.003 1 98.17 55 PHE B CA 1
ATOM 1685 C C . PHE B 1 55 ? -14.943 2.931 -1.945 1 98.17 55 PHE B C 1
ATOM 1687 O O . PHE B 1 55 ? -15.55 3.712 -1.209 1 98.17 55 PHE B O 1
ATOM 1694 N N . ALA B 1 56 ? -13.621 2.725 -1.867 1 97.86 56 ALA B N 1
ATOM 1695 C CA . ALA B 1 56 ? -12.803 3.42 -0.876 1 97.86 56 ALA B CA 1
ATOM 1696 C C . ALA B 1 56 ? -12.845 4.93 -1.091 1 97.86 56 ALA B C 1
ATOM 1698 O O . ALA B 1 56 ? -12.959 5.698 -0.133 1 97.86 56 ALA B O 1
ATOM 1699 N N . VAL B 1 57 ? -12.742 5.347 -2.354 1 97.62 57 VAL B N 1
ATOM 1700 C CA . VAL B 1 57 ? -12.796 6.767 -2.687 1 97.62 57 VAL B CA 1
ATOM 1701 C C . VAL B 1 57 ? -14.137 7.351 -2.246 1 97.62 57 VAL B C 1
ATOM 1703 O O . VAL B 1 57 ? -14.182 8.41 -1.616 1 97.62 57 VAL B O 1
ATOM 1706 N N . ASP B 1 58 ? -15.217 6.627 -2.55 1 97.17 58 ASP B N 1
ATOM 1707 C CA . ASP B 1 58 ? -16.554 7.084 -2.181 1 97.17 58 ASP B CA 1
ATOM 1708 C C . ASP B 1 58 ? -16.695 7.202 -0.665 1 97.17 58 ASP B C 1
ATOM 1710 O O . ASP B 1 58 ? -17.284 8.162 -0.164 1 97.17 58 ASP B O 1
ATOM 1714 N N . CYS B 1 59 ? -16.216 6.259 0.067 1 94.91 59 CYS B N 1
ATOM 1715 C CA . CYS B 1 59 ? -16.279 6.278 1.524 1 94.91 59 CYS B CA 1
ATOM 1716 C C . CYS B 1 59 ? -15.548 7.491 2.086 1 94.91 59 CYS B C 1
ATOM 1718 O O . CYS B 1 59 ? -16.084 8.207 2.934 1 94.91 59 CYS B O 1
ATOM 1720 N N . LEU B 1 60 ? -14.382 7.741 1.585 1 92.31 60 LEU B N 1
ATOM 1721 C CA . LEU B 1 60 ? -13.57 8.844 2.085 1 92.31 60 LEU B CA 1
ATOM 1722 C C . LEU B 1 60 ? -14.206 10.187 1.742 1 92.31 60 LEU B C 1
ATOM 1724 O O . LEU B 1 60 ? -14.231 11.097 2.574 1 92.31 60 LEU B O 1
ATOM 1728 N N . GLU B 1 61 ? -14.713 10.244 0.519 1 91.47 61 GLU B N 1
ATOM 1729 C CA . GLU B 1 61 ? -15.358 11.486 0.103 1 91.47 61 GLU B CA 1
ATOM 1730 C C . GLU B 1 61 ? -16.601 11.77 0.941 1 91.47 61 GLU B C 1
ATOM 1732 O O . GLU B 1 61 ? -16.923 12.929 1.21 1 91.47 61 GLU B O 1
ATOM 1737 N N . ASN B 1 62 ? -17.284 10.759 1.334 1 90.36 62 ASN B N 1
ATOM 1738 C CA . ASN B 1 62 ? -18.449 10.91 2.199 1 90.36 62 ASN B CA 1
ATOM 1739 C C . ASN B 1 62 ? -18.06 11.445 3.574 1 90.36 62 ASN B C 1
ATOM 1741 O O . ASN B 1 62 ? -18.863 12.103 4.239 1 90.36 62 ASN B O 1
ATOM 1745 N N . MET B 1 63 ? -16.888 11.228 3.953 1 84.74 63 MET B N 1
ATOM 1746 C CA . MET B 1 63 ? -16.348 11.746 5.207 1 84.74 63 MET B CA 1
ATOM 1747 C C . MET B 1 63 ? -15.695 13.108 4.997 1 84.74 63 MET B C 1
ATOM 1749 O O . MET B 1 63 ? -15.016 13.619 5.89 1 84.74 63 MET B O 1
ATOM 1753 N N . GLN B 1 64 ? -15.788 13.571 3.69 1 84.39 64 GLN B N 1
ATOM 1754 C CA . GLN B 1 64 ? -15.292 14.891 3.313 1 84.39 64 GLN B CA 1
ATOM 1755 C C . GLN B 1 64 ? -13.767 14.92 3.29 1 84.39 64 GLN B C 1
ATOM 1757 O O . GLN B 1 64 ? -13.154 15.927 3.652 1 84.39 64 GLN B O 1
ATOM 1762 N N . ILE B 1 65 ? -13.197 13.828 3.012 1 83.97 65 ILE B N 1
ATOM 1763 C CA . ILE B 1 65 ? -11.751 13.725 2.843 1 83.97 65 ILE B CA 1
ATOM 1764 C C . ILE B 1 65 ? -11.393 13.858 1.365 1 83.97 65 ILE B C 1
ATOM 1766 O O . ILE B 1 65 ? -11.964 13.168 0.517 1 83.97 65 ILE B O 1
ATOM 1770 N N . LYS B 1 66 ? -10.538 14.808 1.094 1 86.19 66 LYS B N 1
ATOM 1771 C CA . LYS B 1 66 ? -10.028 14.964 -0.265 1 86.19 66 LYS B CA 1
ATOM 1772 C C . LYS B 1 66 ? -9.095 13.815 -0.637 1 86.19 66 LYS B C 1
ATOM 1774 O O . LYS B 1 66 ? -8.019 13.668 -0.052 1 86.19 66 LYS B O 1
ATOM 1779 N N . THR B 1 67 ? -9.445 13.086 -1.681 1 93.65 67 THR B N 1
ATOM 1780 C CA . THR B 1 67 ? -8.798 11.799 -1.908 1 93.65 67 THR B CA 1
ATOM 1781 C C . THR B 1 67 ? -7.678 11.93 -2.936 1 93.65 67 THR B C 1
ATOM 1783 O O . THR B 1 67 ? -6.862 11.019 -3.092 1 93.65 67 THR B O 1
ATOM 1786 N N . ALA B 1 68 ? -7.59 13.107 -3.678 1 94.52 68 ALA B N 1
ATOM 1787 C CA . ALA B 1 68 ? -6.602 13.239 -4.746 1 94.52 68 ALA B CA 1
ATOM 1788 C C . ALA B 1 68 ? -5.187 13.035 -4.212 1 94.52 68 ALA B C 1
ATOM 1790 O O . ALA B 1 68 ? -4.351 12.417 -4.875 1 94.52 68 ALA B O 1
ATOM 1791 N N . ALA B 1 69 ? -4.942 13.473 -2.99 1 92.75 69 ALA B N 1
ATOM 1792 C CA . ALA B 1 69 ? -3.606 13.396 -2.404 1 92.75 69 ALA B CA 1
ATOM 1793 C C . ALA B 1 69 ? -3.266 11.965 -1.999 1 92.75 69 ALA B C 1
ATOM 1795 O O . ALA B 1 69 ? -2.105 11.648 -1.729 1 92.75 69 ALA B O 1
ATOM 1796 N N . PHE B 1 70 ? -4.251 11.099 -2.045 1 95.44 70 PHE B N 1
ATOM 1797 C CA . PHE B 1 70 ? -4.039 9.747 -1.544 1 95.44 70 PHE B CA 1
ATOM 1798 C C . PHE B 1 70 ? -4.135 8.73 -2.675 1 95.44 70 PHE B C 1
ATOM 1800 O O . PHE B 1 70 ? -4.357 7.542 -2.432 1 95.44 70 PHE B O 1
ATOM 1807 N N . GLN B 1 71 ? -3.945 9.217 -3.864 1 97.36 71 GLN B N 1
ATOM 1808 C CA . GLN B 1 71 ? -4.036 8.416 -5.08 1 97.36 71 GLN B CA 1
ATOM 1809 C C . GLN B 1 71 ? -3.194 7.148 -4.968 1 97.36 71 GLN B C 1
ATOM 1811 O O . GLN B 1 71 ? -3.679 6.048 -5.239 1 97.36 71 GLN B O 1
ATOM 1816 N N . LEU B 1 72 ? -1.943 7.313 -4.517 1 97.19 72 LEU B N 1
ATOM 1817 C CA . LEU B 1 72 ? -1.001 6.199 -4.553 1 97.19 72 LEU B CA 1
ATOM 1818 C C . LEU B 1 72 ? -1.306 5.193 -3.449 1 97.19 72 LEU B C 1
ATOM 1820 O O . LEU B 1 72 ? -1.137 3.986 -3.639 1 97.19 72 LEU B O 1
ATOM 1824 N N . MET B 1 73 ? -1.755 5.656 -2.301 1 97.38 73 MET B N 1
ATOM 1825 C CA . MET B 1 73 ? -2.18 4.757 -1.231 1 97.38 73 MET B CA 1
ATOM 1826 C C . MET B 1 73 ? -3.428 3.98 -1.637 1 97.38 73 MET B C 1
ATOM 1828 O O . MET B 1 73 ? -3.529 2.78 -1.376 1 97.38 73 MET B O 1
ATOM 1832 N N . LEU B 1 74 ? -4.332 4.638 -2.319 1 98.25 74 LEU B N 1
ATOM 1833 C CA . LEU B 1 74 ? -5.561 4.011 -2.792 1 98.25 74 LEU B CA 1
ATOM 1834 C C . LEU B 1 74 ? -5.262 2.971 -3.867 1 98.25 74 LEU B C 1
ATOM 1836 O O . LEU B 1 74 ? -5.868 1.898 -3.885 1 98.25 74 LEU B O 1
ATOM 1840 N N . GLU B 1 75 ? -4.334 3.33 -4.709 1 97.77 75 GLU B N 1
ATOM 1841 C CA . GLU B 1 75 ? -3.912 2.375 -5.729 1 97.77 75 GLU B CA 1
ATOM 1842 C C . GLU B 1 75 ? -3.303 1.127 -5.098 1 97.77 75 GLU B C 1
ATOM 1844 O O . GLU B 1 75 ? -3.609 0.005 -5.51 1 97.77 75 GLU B O 1
ATOM 1849 N N . SER B 1 76 ? -2.471 1.344 -4.147 1 96.82 76 SER B N 1
ATOM 1850 C CA . SER B 1 76 ? -1.83 0.232 -3.454 1 96.82 76 SER B CA 1
ATOM 1851 C C . SER B 1 76 ? -2.86 -0.665 -2.776 1 96.82 76 SER B C 1
ATOM 1853 O O . SER B 1 76 ? -2.762 -1.893 -2.844 1 96.82 76 SER B O 1
ATOM 1855 N N . PHE B 1 77 ? -3.85 -0.088 -2.132 1 98.15 77 PHE B N 1
ATOM 1856 C CA . PHE B 1 77 ? -4.93 -0.818 -1.48 1 98.15 77 PHE B CA 1
ATOM 1857 C C . PHE B 1 77 ? -5.704 -1.656 -2.491 1 98.15 77 PHE B C 1
ATOM 1859 O O . PHE B 1 77 ? -5.87 -2.863 -2.307 1 98.15 77 PHE B O 1
ATOM 1866 N N . ALA B 1 78 ? -6.167 -0.99 -3.543 1 98.76 78 ALA B N 1
ATOM 1867 C CA . ALA B 1 78 ? -7.006 -1.655 -4.536 1 98.76 78 ALA B CA 1
ATOM 1868 C C . ALA B 1 78 ? -6.26 -2.807 -5.203 1 98.76 78 ALA B C 1
ATOM 1870 O O . ALA B 1 78 ? -6.841 -3.862 -5.465 1 98.76 78 ALA B O 1
ATOM 1871 N N . PHE B 1 79 ? -5.005 -2.565 -5.458 1 97.65 79 PHE B N 1
ATOM 1872 C CA . PHE B 1 79 ? -4.168 -3.618 -6.02 1 97.65 79 PHE B CA 1
ATOM 1873 C C . PHE B 1 79 ? -4.146 -4.838 -5.106 1 97.65 79 PHE B C 1
ATOM 1875 O O . PHE B 1 79 ? -4.397 -5.959 -5.553 1 97.65 79 PHE B O 1
ATOM 1882 N N . SER B 1 80 ? -3.845 -4.645 -3.801 1 98.22 80 SER B N 1
ATOM 1883 C CA . SER B 1 80 ? -3.753 -5.742 -2.843 1 98.22 80 SER B CA 1
ATOM 1884 C C . SER B 1 80 ? -5.085 -6.473 -2.709 1 98.22 80 SER B C 1
ATOM 1886 O O . SER B 1 80 ? -5.116 -7.697 -2.573 1 98.22 80 SER B O 1
ATOM 1888 N N . TYR B 1 81 ? -6.133 -5.713 -2.787 1 98.69 81 TYR B N 1
ATOM 1889 C CA . TYR B 1 81 ? -7.454 -6.321 -2.686 1 98.69 81 TYR B CA 1
ATOM 1890 C C . TYR B 1 81 ? -7.736 -7.215 -3.888 1 98.69 81 TYR B C 1
ATOM 1892 O O . TYR B 1 81 ? -8.25 -8.327 -3.736 1 98.69 81 TYR B O 1
ATOM 1900 N N . GLY B 1 82 ? -7.475 -6.695 -5.052 1 97.89 82 GLY B N 1
ATOM 1901 C CA . GLY B 1 82 ? -7.625 -7.511 -6.246 1 97.89 82 GLY B CA 1
ATOM 1902 C C . GLY B 1 82 ? -6.8 -8.784 -6.206 1 97.89 82 GLY B C 1
ATOM 1903 O O . GLY B 1 82 ? -7.277 -9.852 -6.596 1 97.89 82 GLY B O 1
ATOM 1904 N N . GLU B 1 83 ? -5.6 -8.641 -5.734 1 97.34 83 GLU B N 1
ATOM 1905 C CA . GLU B 1 83 ? -4.725 -9.802 -5.597 1 97.34 83 GLU B CA 1
ATOM 1906 C C . GLU B 1 83 ? -5.312 -10.824 -4.628 1 97.34 83 GLU B C 1
ATOM 1908 O O . GLU B 1 83 ? -5.303 -12.026 -4.905 1 97.34 83 GLU B O 1
ATOM 1913 N N . TRP B 1 84 ? -5.741 -10.38 -3.501 1 98.45 84 TRP B N 1
ATOM 1914 C CA . TRP B 1 84 ? -6.304 -11.256 -2.48 1 98.45 84 TRP B CA 1
ATOM 1915 C C . TRP B 1 84 ? -7.491 -12.04 -3.029 1 98.45 84 TRP B C 1
ATOM 1917 O O . TRP B 1 84 ? -7.608 -13.245 -2.796 1 98.45 84 TRP B O 1
ATOM 1927 N N . ARG B 1 85 ? -8.341 -11.355 -3.742 1 98.31 85 ARG B N 1
ATOM 1928 C CA . ARG B 1 85 ? -9.512 -12.004 -4.323 1 98.31 85 ARG B CA 1
ATOM 1929 C C . ARG B 1 85 ? -9.104 -13.037 -5.367 1 98.31 85 ARG B C 1
ATOM 1931 O O . ARG B 1 85 ? -9.654 -14.14 -5.405 1 98.31 85 ARG B O 1
ATOM 1938 N N . ALA B 1 86 ? -8.19 -12.68 -6.274 1 96.88 86 ALA B N 1
ATOM 1939 C CA . ALA B 1 86 ? -7.725 -13.59 -7.318 1 96.88 86 ALA B CA 1
ATOM 1940 C C . ALA B 1 86 ? -7.083 -14.835 -6.714 1 96.88 86 ALA B C 1
ATOM 1942 O O . ALA B 1 86 ? -7.354 -15.956 -7.153 1 96.88 86 ALA B O 1
ATOM 1943 N N . LEU B 1 87 ? -6.261 -14.606 -5.708 1 97.61 87 LEU B N 1
ATOM 1944 C CA . LEU B 1 87 ? -5.579 -15.715 -5.051 1 97.61 87 LEU B CA 1
ATOM 1945 C C . LEU B 1 87 ? -6.576 -16.608 -4.318 1 97.61 87 LEU B C 1
ATOM 1947 O O . LEU B 1 87 ? -6.4 -17.827 -4.263 1 97.61 87 LEU B O 1
ATOM 1951 N N . SER B 1 88 ? -7.579 -15.985 -3.729 1 98.06 88 SER B N 1
ATOM 1952 C CA . SER B 1 88 ? -8.617 -16.753 -3.051 1 98.06 88 SER B CA 1
ATOM 1953 C C . SER B 1 88 ? -9.362 -17.658 -4.027 1 98.06 88 SER B C 1
ATOM 1955 O O . SER B 1 88 ? -9.63 -18.822 -3.721 1 98.06 88 SER B O 1
ATOM 1957 N N . GLU B 1 89 ? -9.621 -17.137 -5.162 1 97.52 89 GLU B N 1
ATOM 1958 C CA . GLU B 1 89 ? -10.288 -17.931 -6.19 1 97.52 89 GLU B CA 1
ATOM 1959 C C . GLU B 1 89 ? -9.412 -19.096 -6.643 1 97.52 89 GLU B C 1
ATOM 1961 O O . GLU B 1 89 ? -9.902 -20.211 -6.829 1 97.52 89 GLU B O 1
ATOM 1966 N N . LEU B 1 90 ? -8.157 -18.886 -6.804 1 95.42 90 LEU B N 1
ATOM 1967 C CA . LEU B 1 90 ? -7.223 -19.924 -7.227 1 95.42 90 LEU B CA 1
ATOM 1968 C C . LEU B 1 90 ? -7.153 -21.045 -6.196 1 95.42 90 LEU B C 1
ATOM 1970 O O . LEU B 1 90 ? -7.197 -22.225 -6.552 1 95.42 90 LEU B O 1
ATOM 1974 N N . VAL B 1 91 ? -7.066 -20.647 -4.962 1 96.69 91 VAL B N 1
ATOM 1975 C CA . VAL B 1 91 ? -6.977 -21.625 -3.883 1 96.69 91 VAL B CA 1
ATOM 1976 C C . VAL B 1 91 ? -8.275 -22.425 -3.801 1 96.69 91 VAL B C 1
ATOM 1978 O O . VAL B 1 91 ? -8.253 -23.632 -3.551 1 96.69 91 VAL B O 1
ATOM 1981 N N . ASP B 1 92 ? -9.325 -21.718 -4.025 1 96.95 92 ASP B N 1
ATOM 1982 C CA . ASP B 1 92 ? -10.624 -22.384 -4.009 1 96.95 92 ASP B CA 1
ATOM 1983 C C . ASP B 1 92 ? -10.745 -23.378 -5.162 1 96.95 92 ASP B C 1
ATOM 1985 O O . ASP B 1 92 ? -11.34 -24.446 -5.007 1 96.95 92 ASP B O 1
ATOM 1989 N N . GLN B 1 93 ? -10.172 -23.091 -6.265 1 96.28 93 GLN B N 1
ATOM 1990 C CA . GLN B 1 93 ? -10.282 -23.904 -7.472 1 96.28 93 GLN B CA 1
ATOM 1991 C C . GLN B 1 93 ? -9.311 -25.081 -7.433 1 96.28 93 GLN B C 1
ATOM 1993 O O . GLN B 1 93 ? -9.656 -26.19 -7.844 1 96.28 93 GLN B O 1
ATOM 1998 N N . HIS B 1 94 ? -8.154 -24.925 -6.935 1 93.51 94 HIS B N 1
ATOM 1999 C CA . HIS B 1 94 ? -7.101 -25.923 -7.087 1 93.51 94 HIS B CA 1
ATOM 2000 C C . HIS B 1 94 ? -6.793 -26.605 -5.759 1 93.51 94 HIS B C 1
ATOM 2002 O O . HIS B 1 94 ? -6.013 -27.56 -5.713 1 93.51 94 HIS B O 1
ATOM 2008 N N . GLY B 1 95 ? -7.395 -26 -4.669 1 94.04 95 GLY B N 1
ATOM 2009 C CA . GLY B 1 95 ? -7.109 -26.548 -3.353 1 94.04 95 GLY B CA 1
ATOM 2010 C C . GLY B 1 95 ? -5.937 -25.874 -2.667 1 94.04 95 GLY B C 1
ATOM 2011 O O . GLY B 1 95 ? -5.291 -24.998 -3.247 1 94.04 95 GLY B O 1
ATOM 2012 N N . ARG B 1 96 ? -5.61 -26.312 -1.426 1 96.41 96 ARG B N 1
ATOM 2013 C CA . ARG B 1 96 ? -4.622 -25.635 -0.593 1 96.41 96 ARG B CA 1
ATOM 2014 C C . ARG B 1 96 ? -3.316 -26.42 -0.544 1 96.41 96 ARG B C 1
ATOM 2016 O O . ARG B 1 96 ? -2.276 -25.883 -0.155 1 96.41 96 ARG B O 1
ATOM 2023 N N . THR B 1 97 ? -3.414 -27.685 -0.944 1 95.28 97 THR B N 1
ATOM 2024 C CA . THR B 1 97 ? -2.249 -28.554 -0.815 1 95.28 97 THR B CA 1
ATOM 2025 C C . THR B 1 97 ? -2.069 -29.407 -2.067 1 95.28 97 THR B C 1
ATOM 2027 O O . THR B 1 97 ? -2.981 -29.514 -2.889 1 95.28 97 THR B O 1
ATOM 2030 N N . PHE B 1 98 ? -0.88 -29.911 -2.264 1 89.94 98 PHE B N 1
ATOM 2031 C CA . PHE B 1 98 ? -0.597 -30.898 -3.299 1 89.94 98 PHE B CA 1
ATOM 2032 C C . PHE B 1 98 ? 0.316 -31.995 -2.766 1 89.94 98 PHE B C 1
ATOM 2034 O O . PHE B 1 98 ? 0.947 -31.831 -1.72 1 89.94 98 PHE B O 1
ATOM 2041 N N . GLU B 1 99 ? 0.276 -33.095 -3.487 1 89.38 99 GLU B N 1
ATOM 2042 C CA . GLU B 1 99 ? 1.022 -34.268 -3.042 1 89.38 99 GLU B CA 1
ATOM 2043 C C . GLU B 1 99 ? 2.332 -34.414 -3.812 1 89.38 99 GLU B C 1
ATOM 2045 O O . GLU B 1 99 ? 2.383 -34.147 -5.015 1 89.38 99 GLU B O 1
ATOM 2050 N N . THR B 1 100 ? 3.284 -34.764 -3.004 1 85.67 100 THR B N 1
ATOM 2051 C CA . THR B 1 100 ? 4.561 -35.124 -3.611 1 85.67 100 THR B CA 1
ATOM 2052 C C . THR B 1 100 ? 5.072 -36.448 -3.052 1 85.67 100 THR B C 1
ATOM 2054 O O . THR B 1 100 ? 4.699 -36.847 -1.946 1 85.67 100 THR B O 1
ATOM 2057 N N . ILE B 1 101 ? 5.811 -37.147 -3.89 1 82.58 101 ILE B N 1
ATOM 2058 C CA . ILE B 1 101 ? 6.387 -38.411 -3.444 1 82.58 101 ILE B CA 1
ATOM 2059 C C . ILE B 1 101 ? 7.851 -38.205 -3.064 1 82.58 101 ILE B C 1
ATOM 2061 O O . ILE B 1 101 ? 8.63 -37.653 -3.845 1 82.58 101 ILE B O 1
ATOM 2065 N N . THR B 1 102 ? 8.088 -38.53 -1.818 1 78.46 102 THR B N 1
ATOM 2066 C CA . THR B 1 102 ? 9.459 -38.39 -1.34 1 78.46 102 THR B CA 1
ATOM 2067 C C . THR B 1 102 ? 10.364 -39.441 -1.978 1 78.46 102 THR B C 1
ATOM 2069 O O . THR B 1 102 ? 9.884 -40.352 -2.657 1 78.46 102 THR B O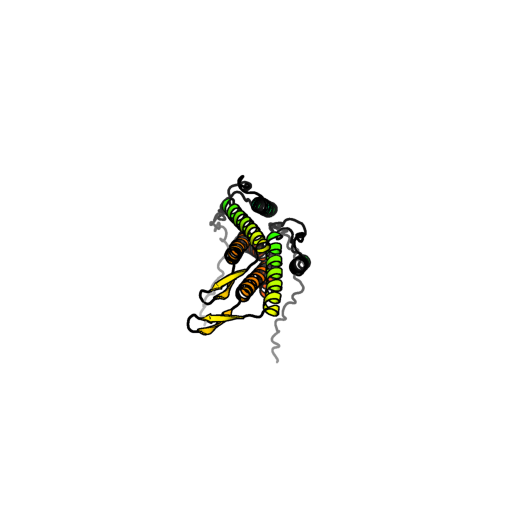 1
ATOM 2072 N N . GLN B 1 103 ? 11.657 -39.232 -1.878 1 77.28 103 GLN B N 1
ATOM 2073 C CA . GLN B 1 103 ? 12.618 -40.205 -2.387 1 77.28 103 GLN B CA 1
ATOM 2074 C C . GLN B 1 103 ? 12.362 -41.59 -1.798 1 77.28 103 GLN B C 1
ATOM 2076 O O . GLN B 1 103 ? 12.59 -42.604 -2.461 1 77.28 103 GLN B O 1
ATOM 2081 N N . ALA B 1 104 ? 11.872 -41.705 -0.63 1 81.22 104 ALA B N 1
ATOM 2082 C CA . ALA B 1 104 ? 11.627 -42.968 0.062 1 81.22 104 ALA B CA 1
ATOM 2083 C C . ALA B 1 104 ? 10.313 -43.597 -0.395 1 81.22 104 ALA B C 1
ATOM 2085 O O . ALA B 1 104 ? 9.957 -44.693 0.044 1 81.22 104 ALA B O 1
ATOM 2086 N N . GLY B 1 105 ? 9.602 -42.988 -1.227 1 78.47 105 GLY B N 1
ATOM 2087 C CA . GLY B 1 105 ? 8.351 -43.51 -1.751 1 78.47 105 GLY B CA 1
ATOM 2088 C C . GLY B 1 105 ? 7.139 -43.07 -0.952 1 78.47 105 GLY B C 1
ATOM 2089 O O . GLY B 1 105 ? 6.014 -43.485 -1.24 1 78.47 105 GLY B O 1
ATOM 2090 N N . ASP B 1 106 ? 7.375 -42.228 0.052 1 84 106 ASP B N 1
ATOM 2091 C CA . ASP B 1 106 ? 6.275 -41.778 0.9 1 84 106 ASP B CA 1
ATOM 2092 C C . ASP B 1 106 ? 5.594 -40.546 0.308 1 84 106 ASP B C 1
ATOM 2094 O O . ASP B 1 106 ? 6.23 -39.755 -0.391 1 84 106 ASP B O 1
ATOM 2098 N N . THR B 1 107 ? 4.262 -40.556 0.519 1 86.3 107 THR B N 1
ATOM 2099 C CA . THR B 1 107 ? 3.485 -39.412 0.056 1 86.3 107 THR B CA 1
ATOM 2100 C C . THR B 1 107 ? 3.603 -38.247 1.034 1 86.3 107 THR B C 1
ATOM 2102 O O . THR B 1 107 ? 3.439 -38.426 2.243 1 86.3 107 THR B O 1
ATOM 2105 N N . MET B 1 108 ? 4.104 -37.107 0.568 1 88.21 108 MET B N 1
ATOM 2106 C CA . MET B 1 108 ? 4.208 -35.894 1.374 1 88.21 108 MET B CA 1
ATOM 2107 C C . MET B 1 108 ? 3.245 -34.824 0.872 1 88.21 108 MET B C 1
ATOM 2109 O O . MET B 1 108 ? 3.07 -34.657 -0.336 1 88.21 108 MET B O 1
ATOM 2113 N N . TYR B 1 109 ? 2.504 -34.183 1.823 1 91.05 109 TYR B N 1
ATOM 2114 C CA . TYR B 1 109 ? 1.603 -33.084 1.495 1 91.05 109 TYR B CA 1
ATOM 2115 C C . TYR B 1 109 ? 2.294 -31.738 1.682 1 91.05 109 TYR B C 1
ATOM 2117 O O . TYR B 1 109 ? 2.917 -31.492 2.717 1 91.05 109 TYR B O 1
ATOM 2125 N N . ARG B 1 110 ? 2.229 -30.997 0.534 1 92.36 110 ARG B N 1
ATOM 2126 C CA . ARG B 1 110 ? 2.829 -29.667 0.576 1 92.36 110 ARG B CA 1
ATOM 2127 C C . ARG B 1 110 ? 1.791 -28.588 0.288 1 92.36 110 ARG B C 1
ATOM 2129 O O . ARG B 1 110 ? 0.886 -28.791 -0.524 1 92.36 110 ARG B O 1
ATOM 2136 N N . SER B 1 111 ? 1.94 -27.383 0.973 1 95.69 111 SER B N 1
ATOM 2137 C CA . SER B 1 111 ? 1.042 -26.257 0.738 1 95.69 111 SER B CA 1
ATOM 2138 C C . SER B 1 111 ? 1.318 -25.602 -0.611 1 95.69 111 SER B C 1
ATOM 2140 O O . SER B 1 111 ? 2.475 -25.416 -0.992 1 95.69 111 SER B O 1
ATOM 2142 N N . ARG B 1 112 ? 0.21 -25.316 -1.328 1 95.07 112 ARG B N 1
ATOM 2143 C CA . ARG B 1 112 ? 0.376 -24.544 -2.555 1 95.07 112 ARG B CA 1
ATOM 2144 C C . ARG B 1 112 ? 0.921 -23.151 -2.255 1 95.07 112 ARG B C 1
ATOM 2146 O O . ARG B 1 112 ? 0.52 -22.52 -1.275 1 95.07 112 ARG B O 1
ATOM 2153 N N . PRO B 1 113 ? 1.831 -22.644 -3.015 1 96.34 113 PRO B N 1
ATOM 2154 C CA . PRO B 1 113 ? 2.403 -21.315 -2.788 1 96.34 113 PRO B CA 1
ATOM 2155 C C . PRO B 1 113 ? 1.343 -20.216 -2.746 1 96.34 113 PRO B C 1
ATOM 2157 O O . PRO B 1 113 ? 1.522 -19.205 -2.062 1 96.34 113 PRO B O 1
ATOM 2160 N N . GLU B 1 114 ? 0.229 -20.456 -3.45 1 96.53 114 GLU B N 1
ATOM 2161 C CA . GLU B 1 114 ? -0.833 -19.458 -3.532 1 96.53 114 GLU B CA 1
ATOM 2162 C C . GLU B 1 114 ? -1.457 -19.202 -2.163 1 96.53 114 GLU B C 1
ATOM 2164 O O . GLU B 1 114 ? -2.018 -18.131 -1.921 1 96.53 114 GLU B O 1
ATOM 2169 N N . VAL B 1 115 ? -1.327 -20.198 -1.317 1 97.94 115 VAL B N 1
ATOM 2170 C CA . VAL B 1 115 ? -1.894 -20.04 0.018 1 97.94 115 VAL B CA 1
ATOM 2171 C C . VAL B 1 115 ? -1.118 -18.973 0.787 1 97.94 115 VAL B C 1
ATOM 2173 O O . VAL B 1 115 ? -1.712 -18.06 1.364 1 97.94 115 VAL B O 1
ATOM 2176 N N . ALA B 1 116 ? 0.203 -19.096 0.75 1 97.99 116 ALA B N 1
ATOM 2177 C CA . ALA B 1 116 ? 1.035 -18.105 1.428 1 97.99 116 ALA B CA 1
ATOM 2178 C C . ALA B 1 116 ? 0.898 -16.733 0.772 1 97.99 116 ALA B C 1
ATOM 2180 O O . ALA B 1 116 ? 0.895 -15.708 1.458 1 97.99 116 ALA B O 1
ATOM 2181 N N . GLN B 1 117 ? 0.744 -16.725 -0.499 1 98.16 117 GLN B N 1
ATOM 2182 C CA . GLN B 1 117 ? 0.59 -15.47 -1.227 1 98.16 117 GLN B CA 1
ATOM 2183 C C . GLN B 1 117 ? -0.728 -14.788 -0.874 1 98.16 117 GLN B C 1
ATOM 2185 O O . GLN B 1 117 ? -0.779 -13.566 -0.72 1 98.16 117 GLN B O 1
ATOM 2190 N N . ARG B 1 118 ? -1.737 -15.573 -0.759 1 98.2 118 ARG B N 1
ATOM 2191 C CA . ARG B 1 118 ? -3.044 -15.058 -0.365 1 98.2 118 ARG B CA 1
ATOM 2192 C C . ARG B 1 118 ? -2.988 -14.427 1.023 1 98.2 118 ARG B C 1
ATOM 2194 O O . ARG B 1 118 ? -3.563 -13.359 1.248 1 98.2 118 ARG B O 1
ATOM 2201 N N . ASN B 1 119 ? -2.327 -15.059 1.911 1 98.32 119 ASN B N 1
ATOM 2202 C CA . ASN B 1 119 ? -2.2 -14.539 3.268 1 98.32 119 ASN B CA 1
ATOM 2203 C C . ASN B 1 119 ? -1.449 -13.211 3.291 1 9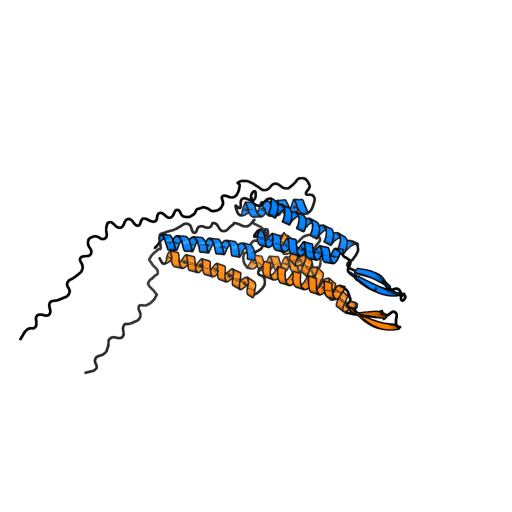8.32 119 ASN B C 1
ATOM 2205 O O . ASN B 1 119 ? -1.822 -12.295 4.027 1 98.32 119 ASN B O 1
ATOM 2209 N N . GLU B 1 120 ? -0.404 -13.149 2.476 1 98.4 120 GLU B N 1
ATOM 2210 C CA . GLU B 1 120 ? 0.353 -11.903 2.392 1 98.4 120 GLU B CA 1
ATOM 2211 C C . GLU B 1 120 ? -0.496 -10.781 1.801 1 98.4 120 GLU B C 1
ATOM 2213 O O . GLU B 1 120 ? -0.462 -9.649 2.286 1 98.4 120 GLU B O 1
ATOM 2218 N N . ALA B 1 121 ? -1.268 -11.109 0.785 1 98.33 121 ALA B N 1
ATOM 2219 C CA . ALA B 1 121 ? -2.17 -10.123 0.195 1 98.33 121 ALA B CA 1
ATOM 2220 C C . ALA B 1 121 ? -3.186 -9.626 1.219 1 98.33 121 ALA B C 1
ATOM 2222 O O . ALA B 1 121 ? -3.502 -8.435 1.262 1 98.33 121 ALA B O 1
ATOM 2223 N N . TRP B 1 122 ? -3.66 -10.506 2.058 1 98.45 122 TRP B N 1
ATOM 2224 C CA . TRP B 1 122 ? -4.6 -10.134 3.111 1 98.45 122 TRP B CA 1
ATOM 2225 C C . TRP B 1 122 ? -3.963 -9.149 4.085 1 98.45 122 TRP B C 1
ATOM 2227 O O . TRP B 1 122 ? -4.588 -8.16 4.475 1 98.45 122 TRP B O 1
ATOM 2237 N N . LYS B 1 123 ? -2.794 -9.387 4.453 1 98.51 123 LYS B N 1
ATOM 2238 C CA . LYS B 1 123 ? -2.091 -8.487 5.362 1 98.51 123 LYS B CA 1
ATOM 2239 C C . LYS B 1 123 ? -1.968 -7.088 4.765 1 98.51 123 LYS B C 1
ATOM 2241 O O . LYS B 1 123 ? -2.113 -6.09 5.474 1 98.51 123 LYS B O 1
ATOM 2246 N N . GLN B 1 124 ? -1.728 -7.069 3.485 1 98.55 124 GLN B N 1
ATOM 2247 C CA . GLN B 1 124 ? -1.593 -5.792 2.793 1 98.55 124 GLN B CA 1
ATOM 2248 C C . GLN B 1 124 ? -2.931 -5.059 2.725 1 98.55 124 GLN B C 1
ATOM 2250 O O . GLN B 1 124 ? -2.989 -3.843 2.918 1 98.55 124 GLN B O 1
ATOM 2255 N N . VAL B 1 125 ? -3.999 -5.802 2.522 1 98.38 125 VAL B N 1
ATOM 2256 C CA . VAL B 1 125 ? -5.34 -5.226 2.498 1 98.38 125 VAL B CA 1
ATOM 2257 C C . VAL B 1 125 ? -5.669 -4.627 3.863 1 98.38 125 VAL B C 1
ATOM 2259 O O . VAL B 1 125 ? -6.068 -3.464 3.958 1 98.38 125 VAL B O 1
ATOM 2262 N N . LYS B 1 126 ? -5.44 -5.335 4.85 1 97.83 126 LYS B N 1
ATOM 2263 C CA . LYS B 1 126 ? -5.745 -4.902 6.211 1 97.83 126 LYS B CA 1
ATOM 2264 C C . LYS B 1 126 ? -4.949 -3.653 6.582 1 97.83 126 LYS B C 1
ATOM 2266 O O . LYS B 1 126 ? -5.508 -2.688 7.106 1 97.83 126 LYS B O 1
ATOM 2271 N N . ALA B 1 127 ? -3.669 -3.719 6.284 1 97.08 127 ALA B N 1
ATOM 2272 C CA . ALA B 1 127 ? -2.798 -2.588 6.591 1 97.08 127 ALA B CA 1
ATOM 2273 C C . ALA B 1 127 ? -3.226 -1.341 5.824 1 97.08 127 ALA B C 1
ATOM 2275 O O . ALA B 1 127 ? -3.209 -0.234 6.367 1 97.08 127 ALA B O 1
ATOM 2276 N N . SER B 1 128 ? -3.635 -1.525 4.589 1 97.74 128 SER B N 1
ATOM 2277 C CA . SER B 1 128 ? -4.047 -0.4 3.755 1 97.74 128 SER B CA 1
ATOM 2278 C C . SER B 1 128 ? -5.353 0.209 4.254 1 97.74 128 SER B C 1
ATOM 2280 O O . SER B 1 128 ? -5.486 1.433 4.324 1 97.74 128 SER B O 1
ATOM 2282 N N . LEU B 1 129 ? -6.295 -0.658 4.623 1 96.7 129 LEU B N 1
ATOM 2283 C CA . LEU B 1 129 ? -7.567 -0.175 5.15 1 96.7 129 LEU B CA 1
ATOM 2284 C C . LEU B 1 129 ? -7.358 0.618 6.435 1 96.7 129 LEU B C 1
ATOM 2286 O O . LEU B 1 129 ? -7.975 1.668 6.63 1 96.7 129 LEU B O 1
ATOM 2290 N N . SER B 1 130 ? -6.484 0.18 7.202 1 94.2 130 SER B N 1
ATOM 2291 C CA . SER B 1 130 ? -6.157 0.877 8.441 1 94.2 130 SER B CA 1
ATOM 2292 C C . SER B 1 130 ? -5.532 2.24 8.161 1 94.2 130 SER B C 1
ATOM 2294 O O . SER B 1 130 ? -5.899 3.237 8.785 1 94.2 130 SER B O 1
ATOM 2296 N N . GLU B 1 131 ? -4.657 2.316 7.217 1 93.74 131 GLU B N 1
ATOM 2297 C CA . GLU B 1 131 ? -3.967 3.554 6.868 1 93.74 131 GLU B CA 1
ATOM 2298 C C . GLU B 1 131 ? -4.925 4.562 6.238 1 93.74 131 GLU B C 1
ATOM 2300 O O . GLU B 1 131 ? -4.747 5.772 6.388 1 93.74 131 GLU B O 1
ATOM 2305 N N . LEU B 1 132 ? -5.931 4.046 5.633 1 94.76 132 LEU B N 1
ATOM 2306 C CA . LEU B 1 132 ? -6.901 4.892 4.947 1 94.76 132 LEU B CA 1
ATOM 2307 C C . LEU B 1 132 ? -7.986 5.365 5.909 1 94.76 132 LEU B C 1
ATOM 2309 O O . LEU B 1 132 ? -8.818 6.201 5.55 1 94.76 132 LEU B O 1
ATOM 2313 N N . GLY B 1 133 ? -7.98 4.755 7.126 1 90.5 133 GLY B N 1
ATOM 2314 C CA . GLY B 1 133 ? -8.992 5.129 8.101 1 90.5 133 GLY B CA 1
ATOM 2315 C C . GLY B 1 133 ? -10.337 4.476 7.846 1 90.5 133 GLY B C 1
ATOM 2316 O O . GLY B 1 133 ? -11.378 5.021 8.217 1 90.5 133 GLY B O 1
ATOM 2317 N N . LEU B 1 134 ? -10.258 3.377 7.237 1 93.82 134 LEU B N 1
ATOM 2318 C CA . LEU B 1 134 ? -11.5 2.717 6.849 1 93.82 134 LEU B CA 1
ATOM 2319 C C . LEU B 1 134 ? -11.776 1.51 7.74 1 93.82 134 LEU B C 1
ATOM 2321 O O . LEU B 1 134 ? -12.297 0.495 7.274 1 93.82 134 LEU B O 1
ATOM 2325 N N . THR B 1 135 ? -11.288 1.59 8.922 1 92.73 135 THR B N 1
ATOM 2326 C CA . THR B 1 135 ? -11.641 0.647 9.977 1 92.73 135 THR B CA 1
ATOM 2327 C C . THR B 1 135 ? -12.249 1.375 11.173 1 92.73 135 THR B C 1
ATOM 2329 O O . THR B 1 135 ? -11.974 2.556 11.392 1 92.73 135 THR B O 1
ATOM 2332 N N . PRO B 1 136 ? -13.132 0.722 11.848 1 89.25 136 PRO B N 1
ATOM 2333 C CA . PRO B 1 136 ? -13.721 1.376 13.02 1 89.25 136 PRO B CA 1
ATOM 2334 C C . PRO B 1 136 ? -12.668 1.894 13.997 1 89.25 136 PRO B C 1
ATOM 2336 O O . PRO B 1 136 ? -12.838 2.968 14.581 1 89.25 136 PRO B O 1
ATOM 2339 N N . THR B 1 137 ? -11.646 1.168 14.206 1 85.45 137 THR B N 1
ATOM 2340 C CA . THR B 1 137 ? -10.582 1.574 15.118 1 85.45 137 THR B CA 1
ATOM 2341 C C . THR B 1 137 ? -9.825 2.778 14.565 1 85.45 137 THR B C 1
ATOM 2343 O O . THR B 1 137 ? -9.434 3.672 15.319 1 85.45 137 THR B O 1
ATOM 2346 N N . ALA B 1 138 ? -9.608 2.866 13.229 1 81.14 138 ALA B N 1
ATOM 2347 C CA . ALA B 1 138 ? -8.87 3.968 12.616 1 81.14 138 ALA B CA 1
ATOM 2348 C C . ALA B 1 138 ? -9.714 5.239 12.577 1 81.14 138 ALA B C 1
ATOM 2350 O O . ALA B 1 138 ? -9.193 6.343 12.75 1 81.14 138 ALA B O 1
ATOM 2351 N N . ILE B 1 139 ? -11.01 5.053 12.35 1 72.69 139 ILE B N 1
ATOM 2352 C CA . ILE B 1 139 ? -11.909 6.201 12.316 1 72.69 139 ILE B CA 1
ATOM 2353 C C . ILE B 1 139 ? -11.966 6.854 13.695 1 72.69 139 ILE B C 1
ATOM 2355 O O . ILE B 1 139 ? -12.026 8.081 13.806 1 72.69 139 ILE B O 1
ATOM 2359 N N . SER B 1 140 ? -11.995 6.079 14.667 1 71.71 140 SER B N 1
ATOM 2360 C CA . SER B 1 140 ? -12.032 6.585 16.035 1 71.71 140 SER B CA 1
ATOM 2361 C C . SER B 1 140 ? -10.804 7.435 16.344 1 71.71 140 SER B C 1
ATOM 2363 O O . SER B 1 140 ? -10.907 8.462 17.018 1 71.71 140 SER B O 1
ATOM 2365 N N . ARG B 1 141 ? -9.742 7.066 15.834 1 67.8 141 ARG B N 1
ATOM 2366 C CA . ARG B 1 141 ? -8.508 7.818 16.042 1 67.8 141 ARG B CA 1
ATOM 2367 C C . ARG B 1 141 ? -8.55 9.153 15.307 1 67.8 141 ARG B C 1
ATOM 2369 O O . ARG B 1 141 ? -8.074 10.167 15.823 1 67.8 141 ARG B O 1
ATOM 2376 N N . LEU B 1 142 ? -9.194 9.106 14.159 1 64.8 142 LEU B N 1
ATOM 2377 C CA . LEU B 1 142 ? -9.359 10.318 13.365 1 64.8 142 LEU B CA 1
ATOM 2378 C C . LEU B 1 142 ? -10.297 11.299 14.059 1 64.8 142 LEU B C 1
ATOM 2380 O O . LEU B 1 142 ? -10.035 12.504 14.085 1 64.8 142 LEU B O 1
ATOM 2384 N N . ASN B 1 143 ? -11.397 10.747 14.535 1 58.59 143 ASN B N 1
ATOM 2385 C CA . ASN B 1 143 ? -12.4 11.542 15.237 1 58.59 143 ASN B CA 1
ATOM 2386 C C . ASN B 1 143 ? -11.869 12.067 16.567 1 58.59 143 ASN B C 1
ATOM 2388 O O . ASN B 1 143 ? -12.174 13.194 16.961 1 58.59 143 ASN B O 1
ATOM 2392 N N . ALA B 1 144 ? -11.236 11.194 17.248 1 57.93 144 ALA B N 1
ATOM 2393 C CA . ALA B 1 144 ? -10.676 11.622 18.527 1 57.93 144 ALA B CA 1
ATOM 2394 C C . ALA B 1 144 ? -9.773 12.84 18.351 1 57.93 144 ALA B C 1
ATOM 2396 O O . ALA B 1 144 ? -9.784 13.754 19.178 1 57.93 144 ALA B O 1
ATOM 2397 N N . GLN B 1 145 ? -9.229 12.838 17.247 1 53.37 145 GLN B N 1
ATOM 2398 C CA . GLN B 1 145 ? -8.338 13.956 16.956 1 53.37 145 GLN B CA 1
ATOM 2399 C C . GLN B 1 145 ? -9.129 15.214 16.611 1 53.37 145 GLN B C 1
ATOM 2401 O O . GLN B 1 145 ? -8.773 16.314 17.04 1 53.37 145 GLN B O 1
ATOM 2406 N N . VAL B 1 146 ? -10.211 14.952 15.906 1 52.13 146 VAL B N 1
ATOM 2407 C CA . VAL B 1 146 ? -11.119 16.044 15.57 1 52.13 146 VAL B CA 1
ATOM 2408 C C . VAL B 1 146 ? -11.78 16.575 16.84 1 52.13 146 VAL B C 1
ATO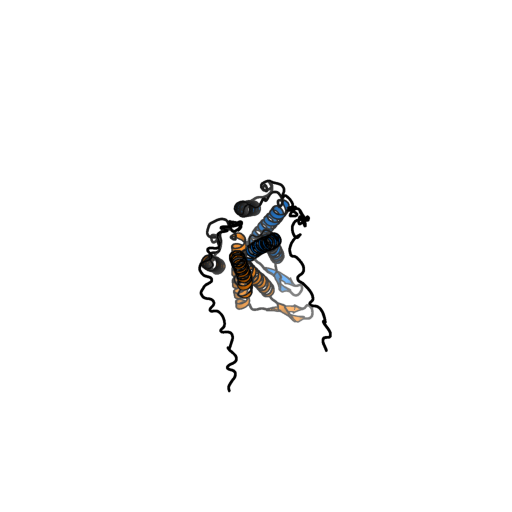M 2410 O O . VAL B 1 146 ? -11.913 17.789 17.016 1 52.13 146 VAL B O 1
ATOM 2413 N N . SER B 1 147 ? -12.209 15.619 17.588 1 53.26 147 SER B N 1
ATOM 2414 C CA . SER B 1 147 ? -12.856 16.015 18.835 1 53.26 147 SER B CA 1
ATOM 2415 C C . SER B 1 147 ? -11.901 16.799 19.728 1 53.26 147 SER B C 1
ATOM 2417 O O . SER B 1 147 ? -12.292 17.796 20.339 1 53.26 147 SER B O 1
ATOM 2419 N N . ASN B 1 148 ? -10.713 16.334 19.756 1 53.08 148 ASN B N 1
ATOM 2420 C CA . ASN B 1 148 ? -9.736 17.042 20.576 1 53.08 148 ASN B CA 1
ATOM 2421 C C . ASN B 1 148 ? -9.474 18.449 20.046 1 53.08 148 ASN B C 1
ATOM 2423 O O . ASN B 1 148 ? -9.272 19.382 20.825 1 53.08 148 ASN B O 1
ATOM 2427 N N . THR B 1 149 ? -9.659 18.523 18.776 1 49.81 149 THR B N 1
ATOM 2428 C CA . THR B 1 149 ? -9.5 19.834 18.157 1 49.81 149 THR B CA 1
ATOM 2429 C C . THR B 1 149 ? -10.68 20.74 18.497 1 49.81 149 THR B C 1
ATOM 2431 O O . THR B 1 149 ? -10.496 21.921 18.798 1 49.81 149 THR B O 1
ATOM 2434 N N . ILE B 1 150 ? -11.825 20.131 18.431 1 49.44 150 ILE B N 1
ATOM 2435 C CA . ILE B 1 150 ? -13.034 20.874 18.767 1 49.44 150 ILE B CA 1
ATOM 2436 C C . ILE B 1 150 ? -13.007 21.261 20.244 1 49.44 150 ILE B C 1
ATOM 2438 O O . ILE B 1 150 ? -13.328 22.398 20.6 1 49.44 150 ILE B O 1
ATOM 2442 N N . GLU B 1 151 ? -12.637 20.38 21.049 1 50.35 151 GLU B N 1
ATOM 2443 C CA . GLU B 1 151 ? -12.585 20.671 22.479 1 50.35 151 GLU B CA 1
ATOM 2444 C C . GLU B 1 151 ? -11.542 21.741 22.787 1 50.35 151 GLU B C 1
ATOM 2446 O O . GLU B 1 151 ? -11.777 22.626 23.612 1 50.35 151 GLU B O 1
ATOM 2451 N N . SER B 1 152 ? -10.527 21.639 22.133 1 50.34 152 SER B N 1
ATOM 2452 C CA . SER B 1 152 ? -9.485 22.643 22.324 1 50.34 152 SER B CA 1
ATOM 2453 C C . SER B 1 152 ? -9.946 24.017 21.848 1 50.34 152 SER B C 1
ATOM 2455 O O . SER B 1 152 ? -9.655 25.031 22.485 1 50.34 152 SER B O 1
ATOM 2457 N N . GLU B 1 153 ? -10.712 24 20.829 1 47.58 153 GLU B N 1
ATOM 2458 C CA . GLU B 1 153 ? -11.285 25.231 20.293 1 47.58 153 GLU B CA 1
ATOM 2459 C C . GLU B 1 153 ? -12.341 25.804 21.233 1 47.58 153 GLU B C 1
ATOM 2461 O O . GLU B 1 153 ? -12.405 27.018 21.438 1 47.58 153 GLU B O 1
ATOM 2466 N N . ILE B 1 154 ? -13.073 24.977 21.81 1 49.16 154 ILE B N 1
ATOM 2467 C CA . ILE B 1 154 ? -14.106 25.371 22.762 1 49.16 154 ILE B CA 1
ATOM 2468 C C . ILE B 1 154 ? -13.458 25.949 24.018 1 49.16 154 ILE B C 1
ATOM 2470 O O . ILE B 1 154 ? -13.906 26.972 24.541 1 49.16 154 ILE B O 1
ATOM 2474 N N . ASP B 1 155 ? -12.453 25.357 24.498 1 50.01 155 ASP B N 1
ATOM 2475 C CA . ASP B 1 155 ? -11.759 25.828 25.693 1 50.01 155 ASP B CA 1
ATOM 2476 C C . ASP B 1 155 ? -11.126 27.197 25.456 1 50.01 155 ASP B C 1
ATOM 2478 O O . ASP B 1 155 ? -11.082 28.032 26.362 1 50.01 155 ASP B O 1
ATOM 2482 N N . GLN B 1 156 ? -10.718 27.419 24.308 1 47.43 156 GLN B N 1
ATOM 2483 C CA . GLN B 1 156 ? -10.126 28.706 23.958 1 47.43 156 GLN B CA 1
ATOM 2484 C C . GLN B 1 156 ? -11.191 29.795 23.869 1 47.43 156 GLN B C 1
ATOM 2486 O O . GLN B 1 156 ? -10.922 30.96 24.17 1 47.43 156 GLN B O 1
ATOM 2491 N N . ILE B 1 157 ? -12.301 29.326 23.462 1 47.56 157 ILE B N 1
ATOM 2492 C CA . ILE B 1 157 ? -13.426 30.249 23.361 1 47.56 157 ILE B CA 1
ATOM 2493 C C . ILE B 1 157 ? -13.971 30.552 24.755 1 47.56 157 ILE B C 1
ATOM 2495 O O . ILE B 1 157 ? -14.36 31.687 25.043 1 47.56 157 ILE B O 1
ATOM 2499 N N . LEU B 1 158 ? -13.94 29.576 25.573 1 49.4 158 LEU B N 1
ATOM 2500 C CA . LEU B 1 158 ? -14.515 29.727 26.906 1 49.4 158 LEU B CA 1
ATOM 2501 C C . LEU B 1 158 ? -13.542 30.439 27.84 1 49.4 158 LEU B C 1
ATOM 2503 O O . LEU B 1 158 ? -13.952 31.01 28.853 1 49.4 158 LEU B O 1
ATOM 2507 N N . ASP B 1 159 ? -12.273 30.461 27.578 1 44.9 159 ASP B N 1
ATOM 2508 C CA . ASP B 1 159 ? -11.406 31.29 28.41 1 44.9 159 ASP B CA 1
ATOM 2509 C C . ASP B 1 159 ? -11.315 32.712 27.861 1 44.9 159 ASP B C 1
ATOM 2511 O O . ASP B 1 159 ? -11.25 32.911 26.646 1 44.9 159 ASP B O 1
#

Nearest PDB structures (foldseek):
  5itc-assembly1_C  TM=4.723E-01  e=4.787E+00  Haloquadratum walsbyi DSM 16790
  8w7r-assembly1_A-2  TM=4.487E-01  e=4.007E+00  Haloquadratum walsbyi DSM 16790
  4wav-assembly2_B  TM=4.876E-01  e=6.067E+00  Haloquadratum walsbyi C23
  4wav-assembly2_B  TM=4.959E-01  e=4.020E+00  Haloquadratum walsbyi C23
  8w7r-assembly1_A-2  TM=4.561E-01  e=4.518E+00  Haloquadratum walsbyi DSM 16790

InterPro domains:
  IPR006448 Putative phage terminase, small subunit, P27 family [PF05119] (49-145)

Secondary structure (DSSP, 8-state):
-------------TTTT-------------------S-----TT--HHHHHHHHHHHHHHHHTT---GGGHHHHHHHHHHHHHHHHHHHHHHHH-SEEEEE-TTS-EEEEE-HHHHHHHHHHHHHHHHHHHTT-SHHHHHHHHHHHHHHHHHHHHHHH-/------------GGGTT----------------PPPS-----TT--HHHHHHHHHHHHHHHHTT---GGGHHHHHHHHHHHHHHHHHHHHHHHH-SEEEEE-TTS-EEEEE-HHHHHHHHHHHHHHHHHHHHT-SHHHHHHHHHHHHHHHHHHHHHHH-

Foldseek 3Di:
DDPCPDDPDDDDPPDPPPPPVPDPPPPCPPPVPQPADFQDQDPPDDDQLSVQLVVLSVVCVVVVHRCNNVNVLSNQLSVLRVLLVVLVVVCVVPHQWDWDQDPVRDIDIDGDVSVVVNVVSVVSNVVSCLVSQVDPVSVVVVVVVVVVVVVVVVVVVVD/DDPPPPDPPDPDPPPPPPPPLPPVPVPCPPPPDDDADFQDQDPPDDDQLSVQLVVLSVVCVVVVHRCNNVNVLSNQLSVLRVLLVVLVVVCVVPPQWDWDADPVRDIDIDGDVSVVVNVVSVVSNVVSCLVSQNDPVSVCVVVVVVVVVVVVVVVVSVD

pLDDT: mean 76.72, std 25.25, range [23.21, 98.76]

Organism: Piscirickettsia salmonis (NCBI:txid1238)

Solvent-accessible surface area (backbone atoms only — not comparable to full-atom values): 17987 Å² total; per-residue (Å²): 140,80,82,78,75,82,81,89,78,85,82,82,79,70,80,72,73,69,77,67,84,66,85,73,67,67,73,77,68,72,56,78,78,62,50,80,48,71,51,72,80,59,86,86,49,55,72,61,17,36,51,47,32,52,50,52,49,51,37,38,46,52,35,70,41,62,37,33,64,39,40,66,60,46,48,52,30,14,49,27,45,28,48,24,53,53,31,48,50,49,35,70,73,68,45,59,56,45,80,41,73,44,95,73,70,37,71,38,72,40,62,38,68,55,54,60,52,26,53,52,24,44,52,47,29,54,53,38,35,44,72,69,38,39,28,58,44,35,40,45,51,53,49,37,51,52,49,49,50,50,48,52,50,49,52,54,66,73,92,138,79,81,74,74,80,75,84,76,82,80,78,83,70,70,79,66,66,80,66,62,66,78,71,63,71,67,82,70,78,58,65,44,68,36,81,50,69,51,71,78,59,84,84,50,55,72,62,16,37,51,45,33,51,49,52,51,52,54,39,43,75,71,70,41,63,35,34,53,28,40,67,54,44,49,52,28,14,51,26,44,30,49,25,53,53,32,48,51,48,38,69,71,68,44,58,54,46,74,37,60,43,91,87,69,44,82,41,83,40,70,39,48,52,52,61,51,26,54,52,23,45,51,46,29,52,53,37,36,42,41,60,33,71,33,76,73,35,37,48,56,52,46,50,40,48,49,50,47,49,49,52,51,48,52,57,52,73,95